Protein AF-A0A497RW11-F1 (afdb_monomer_lite)

Sequence (259 aa):
YLVVYAINNSYVIENATLNLSYSGTGYTNENYLEVYKCGNWNFLDRNCSGSWQKVSSGITKDTDKELFTIETDSFSAFSIKQESAPTTTTTTILYRGGGGGGGHGGGSYGAKPMPSCFDGIQNCHDGACEEGIDCGGPCKPCPSCTDGIQNQGEEGIDCGGPCPPCPVTTIAVTTTSTTVIKQITTATTTATTVTVTSTIPVTTTTMPLVPRGIDINPFTIVFAEVLLLSVLYLIYTRYPKGKEKSDIEDLKDEIEGGV

Secondary structure (DSSP, 8-state):
--EEEE-------S-EEEEEE-TT---S-GGGEEEEEESSEETTTTEESS-EEE--SSEEEETTTTEEEEEES--SEEEEEEPPP--------------------------PPPP-TTSSS--EETTEE-SBTTBSTTSSPPP-TTSSS--TT-SBTTBSTTSPPPPP---EE---EEEE-----SSS------EEEE---EE--------------HHHHHHHHHHHHHHHHHHHHHS-S---SHHHHHHHHHHHS--

pLDDT: mean 73.93, std 18.21, range [37.72, 95.25]

Structure (mmCIF, N/CA/C/O backbone):
data_AF-A0A497RW11-F1
#
_entry.id   AF-A0A497RW11-F1
#
loop_
_atom_site.group_PDB
_atom_site.id
_atom_site.type_symbol
_atom_site.label_atom_id
_atom_site.label_alt_id
_atom_site.label_comp_id
_atom_site.label_asym_id
_atom_site.label_entity_id
_atom_site.label_seq_id
_atom_site.pdbx_PDB_ins_code
_atom_site.Cartn_x
_atom_site.Cartn_y
_atom_site.Cartn_z
_atom_site.occupancy
_atom_site.B_iso_or_equiv
_atom_site.auth_seq_id
_atom_site.auth_comp_id
_atom_site.auth_asym_id
_atom_site.auth_atom_id
_atom_site.pdbx_PDB_model_num
ATOM 1 N N . TYR A 1 1 ? -4.867 0.687 2.093 1.00 77.25 1 TYR A N 1
ATOM 2 C CA . TYR A 1 1 ? -4.993 2.152 2.231 1.00 77.25 1 TYR A CA 1
ATOM 3 C C . TYR A 1 1 ? -6.343 2.564 1.673 1.00 77.25 1 TYR A C 1
ATOM 5 O O . TYR A 1 1 ? -6.727 2.015 0.651 1.00 77.25 1 TYR A O 1
ATOM 13 N N . LEU A 1 2 ? -7.072 3.447 2.356 1.00 82.81 2 LEU A N 1
ATOM 14 C CA . LEU A 1 2 ? -8.402 3.920 1.953 1.00 82.81 2 LEU A CA 1
ATOM 15 C C . LEU A 1 2 ? -8.316 4.949 0.825 1.00 82.81 2 LEU A C 1
ATOM 17 O O . LEU A 1 2 ? -9.075 4.895 -0.134 1.00 82.81 2 LEU A O 1
ATOM 21 N N . VAL A 1 3 ? -7.364 5.874 0.938 1.00 88.25 3 VAL A N 1
ATOM 22 C CA . VAL A 1 3 ? -7.107 6.923 -0.051 1.00 88.25 3 VAL A CA 1
ATOM 23 C C . VAL A 1 3 ? -5.627 7.292 -0.028 1.00 88.25 3 VAL A C 1
ATOM 25 O O . VAL A 1 3 ? -4.980 7.198 1.019 1.00 88.25 3 VAL A O 1
ATOM 28 N N . VAL A 1 4 ? -5.094 7.686 -1.186 1.00 92.00 4 VAL A N 1
ATOM 29 C CA . VAL A 1 4 ? -3.714 8.151 -1.361 1.00 92.00 4 VAL A CA 1
ATOM 30 C C . VAL A 1 4 ? -3.723 9.513 -2.054 1.00 92.00 4 VAL A C 1
ATOM 32 O O . VAL A 1 4 ? -4.286 9.659 -3.137 1.00 92.00 4 VAL A O 1
ATOM 35 N N . TYR A 1 5 ? -3.061 10.490 -1.444 1.00 92.00 5 TYR A N 1
ATOM 36 C CA . TYR A 1 5 ? -2.843 11.835 -1.961 1.00 92.00 5 TYR A CA 1
ATOM 37 C C . TYR A 1 5 ? -1.361 12.009 -2.270 1.00 92.00 5 TYR A C 1
ATOM 39 O O . TYR A 1 5 ? -0.526 11.835 -1.387 1.00 92.00 5 TYR A O 1
ATOM 47 N N . ALA A 1 6 ? -1.022 12.360 -3.507 1.00 92.88 6 ALA A N 1
ATOM 48 C CA . ALA A 1 6 ? 0.359 12.575 -3.924 1.00 92.88 6 ALA A CA 1
ATOM 49 C C . ALA A 1 6 ? 0.547 14.012 -4.410 1.00 92.88 6 ALA A C 1
ATOM 51 O O . ALA A 1 6 ? -0.193 14.478 -5.276 1.00 92.88 6 ALA A O 1
ATOM 52 N N . ILE A 1 7 ? 1.546 14.703 -3.865 1.00 91.44 7 ILE A N 1
ATOM 53 C CA . ILE A 1 7 ? 1.852 16.099 -4.175 1.00 91.44 7 ILE A CA 1
ATOM 54 C C . ILE A 1 7 ? 3.287 16.156 -4.687 1.00 91.44 7 ILE A C 1
ATOM 56 O O . ILE A 1 7 ? 4.228 15.946 -3.925 1.00 91.44 7 ILE A O 1
ATOM 60 N N . ASN A 1 8 ? 3.452 16.429 -5.984 1.00 89.00 8 ASN A N 1
ATOM 61 C CA . ASN A 1 8 ? 4.767 16.665 -6.570 1.00 89.00 8 ASN A CA 1
ATOM 62 C C . ASN A 1 8 ? 5.099 18.149 -6.449 1.00 89.00 8 ASN A C 1
ATOM 64 O O . ASN A 1 8 ? 4.363 18.989 -6.971 1.00 89.00 8 ASN A O 1
ATOM 68 N N . ASN A 1 9 ? 6.185 18.469 -5.758 1.00 81.88 9 ASN A N 1
ATOM 69 C CA . ASN A 1 9 ? 6.617 19.838 -5.559 1.00 81.88 9 ASN A CA 1
ATOM 70 C C . ASN A 1 9 ? 8.152 19.916 -5.559 1.00 81.88 9 ASN A C 1
ATOM 72 O O . ASN A 1 9 ? 8.820 19.052 -5.002 1.00 81.88 9 ASN A O 1
ATOM 76 N N . SER A 1 10 ? 8.703 20.960 -6.180 1.00 78.56 10 SER A N 1
ATOM 77 C CA . SER A 1 10 ? 10.136 21.268 -6.230 1.00 78.56 10 SER A CA 1
ATOM 78 C C . SER A 1 10 ? 10.590 22.330 -5.214 1.00 78.56 10 SER A C 1
ATOM 80 O O . SER A 1 10 ? 11.753 22.728 -5.232 1.00 78.56 10 SER A O 1
ATOM 82 N N . TYR A 1 11 ? 9.693 22.845 -4.370 1.00 79.94 11 TYR A N 1
ATOM 83 C CA . TYR A 1 11 ? 10.006 23.844 -3.346 1.00 79.94 11 TYR A CA 1
ATOM 84 C C . TYR A 1 11 ? 10.561 23.191 -2.075 1.00 79.94 11 TYR A C 1
ATOM 86 O O . TYR A 1 11 ? 10.042 22.179 -1.604 1.00 79.94 11 TYR A O 1
ATOM 94 N N . VAL A 1 12 ? 11.587 23.817 -1.492 1.00 79.62 12 VAL A N 1
ATOM 95 C CA . VAL A 1 12 ? 12.047 23.527 -0.127 1.00 79.62 12 VAL A CA 1
ATOM 96 C C . VAL A 1 12 ? 11.132 24.281 0.831 1.00 79.62 12 VAL A C 1
ATOM 98 O O . VAL A 1 12 ? 10.952 25.489 0.685 1.00 79.62 12 VAL A O 1
ATOM 101 N N . ILE A 1 13 ? 10.519 23.569 1.770 1.00 82.44 13 ILE A N 1
ATOM 102 C CA . ILE A 1 13 ? 9.517 24.108 2.688 1.00 82.44 13 ILE A CA 1
ATOM 103 C C . ILE A 1 13 ? 10.014 23.868 4.108 1.00 82.44 13 ILE A C 1
ATOM 105 O O . ILE A 1 13 ? 10.474 22.781 4.427 1.00 82.44 13 ILE A O 1
ATOM 109 N N . GLU A 1 14 ? 9.949 24.886 4.959 1.00 78.31 14 GLU A N 1
ATOM 110 C CA . GLU A 1 14 ? 10.366 24.750 6.361 1.00 78.31 14 GLU A CA 1
ATOM 111 C C . GLU A 1 14 ? 9.209 24.283 7.250 1.00 78.31 14 GLU A C 1
ATOM 113 O O . GLU A 1 14 ? 9.409 23.508 8.181 1.00 78.31 14 GLU A O 1
ATOM 118 N N . ASN A 1 15 ? 7.987 24.733 6.951 1.00 83.62 15 ASN A N 1
ATOM 119 C CA . ASN A 1 15 ? 6.769 24.295 7.619 1.00 83.62 15 ASN A CA 1
ATOM 120 C C . ASN A 1 15 ? 5.562 24.503 6.692 1.00 83.62 15 ASN A C 1
ATOM 122 O O . ASN A 1 15 ? 5.393 25.577 6.110 1.00 83.62 15 ASN A O 1
ATOM 126 N N . ALA A 1 16 ? 4.725 23.482 6.555 1.00 88.81 16 ALA A N 1
ATOM 127 C CA . ALA A 1 16 ? 3.440 23.550 5.886 1.00 88.81 16 ALA A CA 1
ATOM 128 C C . ALA A 1 16 ? 2.396 22.702 6.610 1.00 88.81 16 ALA A C 1
ATOM 130 O O . ALA A 1 16 ? 2.698 21.676 7.216 1.00 88.81 16 ALA A O 1
ATOM 131 N N . THR A 1 17 ? 1.139 23.114 6.476 1.00 91.50 17 THR A N 1
ATOM 132 C CA . THR A 1 17 ? -0.013 22.393 7.013 1.00 91.50 17 THR A CA 1
ATOM 133 C C . THR A 1 17 ? -0.785 21.734 5.877 1.00 91.50 17 THR A C 1
ATOM 135 O O . THR A 1 17 ? -1.191 22.395 4.920 1.00 91.50 17 THR A O 1
ATOM 138 N N . LEU A 1 18 ? -0.999 20.426 5.988 1.00 91.94 18 LEU A N 1
ATOM 139 C CA . LEU A 1 18 ? -1.740 19.608 5.040 1.00 91.94 18 LEU A CA 1
ATOM 140 C C . LEU A 1 18 ? -3.035 19.108 5.679 1.00 91.94 18 LEU A C 1
ATOM 142 O O . LEU A 1 18 ? -3.003 18.409 6.688 1.00 91.94 18 LEU A O 1
ATOM 146 N N . ASN A 1 19 ? -4.161 19.420 5.042 1.00 92.69 19 ASN A N 1
ATOM 147 C CA . ASN A 1 19 ? -5.485 18.980 5.467 1.00 92.69 19 ASN A CA 1
ATOM 148 C C . ASN A 1 19 ? -5.961 17.843 4.555 1.00 92.69 19 ASN A C 1
ATOM 150 O O . ASN A 1 19 ? -6.240 18.067 3.377 1.00 92.69 19 ASN A O 1
ATOM 154 N N . LEU A 1 20 ? -6.043 16.627 5.090 1.00 92.31 20 LEU A N 1
ATOM 155 C CA . LEU A 1 20 ? -6.493 15.430 4.384 1.00 92.31 20 LEU A CA 1
ATOM 156 C C . LEU A 1 20 ? -7.888 15.043 4.859 1.00 92.31 20 LEU A C 1
ATOM 158 O O . LEU A 1 20 ? -8.064 14.616 5.999 1.00 92.31 20 LEU A O 1
ATOM 162 N N . SER A 1 21 ? -8.879 15.166 3.980 1.00 91.19 21 SER A N 1
ATOM 163 C CA . SER A 1 21 ? -10.224 14.674 4.278 1.00 91.19 21 SER A CA 1
ATOM 164 C C . SER A 1 21 ? -10.312 13.170 4.032 1.00 91.19 21 SER A C 1
ATOM 166 O O . SER A 1 21 ? -9.760 12.652 3.055 1.00 91.19 21 SER A O 1
ATOM 168 N N . TYR A 1 22 ? -11.011 12.478 4.928 1.00 89.38 22 TYR A N 1
ATOM 169 C CA . TYR A 1 22 ? -11.443 11.089 4.753 1.00 89.38 22 TYR A CA 1
ATOM 170 C C . TYR A 1 22 ? -12.955 10.973 4.557 1.00 89.38 22 TYR A C 1
ATOM 172 O O . TYR A 1 22 ? -13.477 9.856 4.538 1.00 89.38 22 TYR A O 1
ATOM 180 N N . SER A 1 23 ? -13.650 12.092 4.352 1.00 88.06 23 SER A N 1
ATOM 181 C CA . SER A 1 23 ? -15.081 12.083 4.079 1.00 88.06 23 SER A CA 1
ATOM 182 C C . SER A 1 23 ? -15.404 11.233 2.852 1.00 88.06 23 SER A C 1
ATOM 184 O O . SER A 1 23 ? -14.724 11.303 1.825 1.00 88.06 23 SER A O 1
ATOM 186 N N . GLY A 1 24 ? -16.420 10.379 2.975 1.00 82.06 24 GLY A N 1
ATOM 187 C CA . GLY A 1 24 ? -16.838 9.470 1.907 1.00 82.06 24 GLY A CA 1
ATOM 188 C C . GLY A 1 24 ? -15.860 8.329 1.599 1.00 82.06 24 GLY A C 1
ATOM 189 O O . GLY A 1 24 ? -16.066 7.607 0.623 1.00 82.06 24 GLY A O 1
ATOM 190 N N . THR A 1 25 ? -14.810 8.129 2.404 1.00 79.50 25 THR A N 1
ATOM 191 C CA . THR A 1 25 ? -13.979 6.921 2.306 1.00 79.50 25 THR A CA 1
ATOM 192 C C . THR A 1 25 ? -14.659 5.761 3.045 1.00 79.50 25 THR A C 1
ATOM 194 O O . THR A 1 25 ? -15.310 5.957 4.064 1.00 79.50 25 THR A O 1
ATOM 197 N N . GLY A 1 26 ? -14.580 4.537 2.518 1.00 77.56 26 GLY A N 1
ATOM 198 C CA . GLY A 1 26 ? -15.290 3.371 3.069 1.00 77.56 26 GLY A CA 1
ATOM 199 C C . GLY A 1 26 ? -14.633 2.768 4.318 1.00 77.56 26 GLY A C 1
ATOM 200 O O . GLY A 1 26 ? -14.237 1.605 4.281 1.00 77.56 26 GLY A O 1
ATOM 201 N N . TYR A 1 27 ? -14.463 3.544 5.393 1.00 83.44 27 TYR A N 1
ATOM 202 C CA . TYR A 1 27 ? -13.941 3.064 6.681 1.00 83.44 27 TYR A CA 1
ATOM 203 C C . TYR A 1 27 ? -15.040 2.468 7.565 1.00 83.44 27 TYR A C 1
ATOM 205 O O . TYR A 1 27 ? -16.210 2.825 7.463 1.00 83.44 27 TYR A O 1
ATOM 213 N N . THR A 1 28 ? -14.658 1.544 8.447 1.00 80.19 28 THR A N 1
ATOM 214 C CA . THR A 1 28 ? -15.577 0.866 9.375 1.00 80.19 28 THR A CA 1
ATOM 215 C C . THR A 1 28 ? -15.454 1.376 10.805 1.00 80.19 28 THR A C 1
ATOM 217 O O . THR A 1 28 ? -16.429 1.330 11.551 1.00 80.19 28 THR A O 1
ATOM 220 N N . ASN A 1 29 ? -14.277 1.863 11.206 1.00 82.62 29 ASN A N 1
ATOM 221 C CA . ASN A 1 29 ? -14.066 2.443 12.521 1.00 82.62 29 ASN A CA 1
ATOM 222 C C . ASN A 1 29 ? -13.094 3.612 12.442 1.00 82.62 29 ASN A C 1
ATOM 224 O O . ASN A 1 29 ? -11.895 3.461 12.206 1.00 82.62 29 ASN A O 1
ATOM 228 N N . GLU A 1 30 ? -13.641 4.787 12.709 1.00 85.44 30 GLU A N 1
ATOM 229 C CA . GLU A 1 30 ? -12.910 6.033 12.684 1.00 85.44 30 GLU A CA 1
ATOM 230 C C . GLU A 1 30 ? -11.743 6.036 13.685 1.00 85.44 30 GLU A C 1
ATOM 232 O O . GLU A 1 30 ? -10.671 6.535 13.358 1.00 85.44 30 GLU A O 1
ATOM 237 N N . ASN A 1 31 ? -11.873 5.421 14.863 1.00 82.62 31 ASN A N 1
ATOM 238 C CA . ASN A 1 31 ? -10.834 5.436 15.903 1.00 82.62 31 ASN A CA 1
ATOM 239 C C . ASN A 1 31 ? -9.522 4.751 15.498 1.00 82.62 31 ASN A C 1
ATOM 241 O O . ASN A 1 31 ? -8.502 4.987 16.141 1.00 82.62 31 ASN A O 1
ATOM 245 N N . TYR A 1 32 ? -9.535 3.943 14.436 1.00 85.00 32 TYR A N 1
ATOM 246 C CA . TYR A 1 32 ? -8.352 3.243 13.929 1.00 85.00 32 TYR A CA 1
ATOM 247 C C . TYR A 1 32 ? -7.859 3.787 12.588 1.00 85.00 32 TYR A C 1
ATOM 249 O O . TYR A 1 32 ? -7.088 3.131 11.892 1.00 85.00 32 TYR A O 1
ATOM 257 N N . LEU A 1 33 ? -8.299 4.986 12.207 1.00 90.88 33 LEU A N 1
ATOM 258 C CA . LEU A 1 33 ? -7.743 5.686 11.058 1.00 90.88 33 LEU A CA 1
ATOM 259 C C . LEU A 1 33 ? -6.410 6.330 11.412 1.00 90.88 33 LEU A C 1
ATOM 261 O O . LEU A 1 33 ? -6.313 7.136 12.337 1.00 90.88 33 LEU A O 1
ATOM 265 N N . GLU A 1 34 ? -5.403 6.016 10.611 1.00 91.81 34 GLU A N 1
ATOM 266 C CA . GLU A 1 34 ? -4.051 6.528 10.753 1.00 91.81 34 GLU A CA 1
ATOM 267 C C . GLU A 1 34 ? -3.528 7.038 9.412 1.00 91.81 34 GLU A C 1
ATOM 269 O O 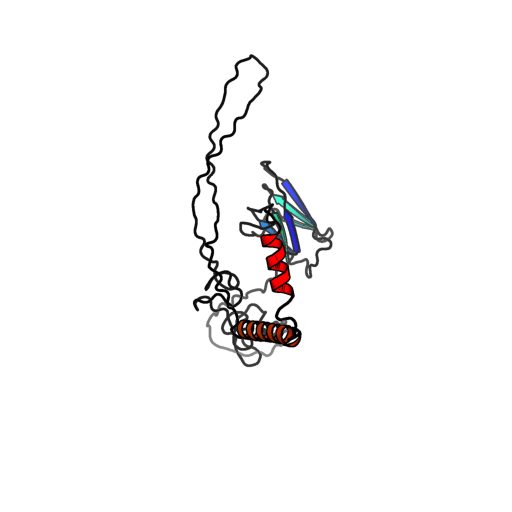. GLU A 1 34 ? -3.901 6.545 8.342 1.00 91.81 34 GLU A O 1
ATOM 274 N N . VAL A 1 35 ? -2.647 8.038 9.467 1.00 94.25 35 VAL A N 1
ATOM 275 C CA . VAL A 1 35 ? -2.015 8.598 8.273 1.00 94.25 35 VAL A CA 1
ATOM 276 C C . VAL A 1 35 ? -0.605 8.051 8.120 1.00 94.25 35 VAL A C 1
ATOM 278 O O . VAL A 1 35 ? 0.177 8.016 9.069 1.00 94.25 35 VAL A O 1
ATOM 281 N N . TYR A 1 36 ? -0.265 7.677 6.894 1.00 94.62 36 TYR A N 1
ATOM 282 C CA . TYR A 1 36 ? 1.054 7.215 6.498 1.00 94.62 36 TYR A CA 1
ATOM 283 C C . TYR A 1 36 ? 1.636 8.142 5.438 1.00 94.62 36 TYR A C 1
ATOM 285 O O . TYR A 1 36 ? 0.941 8.538 4.506 1.00 94.62 36 TYR A O 1
ATOM 293 N N . LYS A 1 37 ? 2.927 8.447 5.540 1.00 94.12 37 LYS A N 1
ATOM 294 C CA . LYS A 1 37 ? 3.692 9.185 4.536 1.00 94.12 37 LYS A CA 1
ATOM 295 C C . LYS A 1 37 ? 4.632 8.229 3.813 1.00 94.12 37 LYS A C 1
ATOM 297 O O . LYS A 1 37 ? 5.343 7.448 4.440 1.00 94.12 37 LYS A O 1
ATOM 302 N N . CYS A 1 38 ? 4.645 8.302 2.492 1.00 94.12 38 CYS A N 1
ATOM 303 C CA . CYS A 1 38 ? 5.683 7.715 1.666 1.00 94.12 38 CYS A CA 1
ATOM 304 C C . CYS A 1 38 ? 6.727 8.796 1.391 1.00 94.12 38 CYS A C 1
ATOM 306 O O . CYS A 1 38 ? 6.388 9.837 0.838 1.00 94.12 38 CYS A O 1
ATOM 308 N N . GLY A 1 39 ? 7.989 8.572 1.765 1.00 89.50 39 GLY A N 1
ATOM 309 C CA . GLY A 1 39 ? 9.059 9.538 1.487 1.00 89.50 39 GLY A CA 1
ATOM 310 C C . GLY A 1 39 ? 9.378 9.647 -0.006 1.00 89.50 39 GLY A C 1
ATOM 311 O O . GLY A 1 39 ? 9.529 10.748 -0.527 1.00 89.50 39 GLY A O 1
ATOM 312 N N . ASN A 1 40 ? 9.401 8.513 -0.709 1.00 89.44 40 ASN A N 1
ATOM 313 C CA . ASN A 1 40 ? 9.802 8.422 -2.112 1.00 89.44 40 ASN A CA 1
ATOM 314 C C . ASN A 1 40 ? 8.642 7.926 -2.988 1.00 89.44 40 ASN A C 1
ATOM 316 O O . ASN A 1 40 ? 8.556 6.741 -3.315 1.00 89.44 40 ASN A O 1
ATOM 320 N N . TRP A 1 41 ? 7.704 8.818 -3.303 1.00 92.62 41 TRP A N 1
ATOM 321 C CA . TRP A 1 41 ? 6.574 8.495 -4.168 1.00 92.62 41 TRP A CA 1
ATOM 322 C C . TRP A 1 41 ? 6.950 8.588 -5.649 1.00 92.62 41 TRP A C 1
ATOM 324 O O . TRP A 1 41 ? 7.467 9.606 -6.108 1.00 92.62 41 TRP A O 1
ATOM 334 N N . ASN A 1 42 ? 6.621 7.552 -6.416 1.00 88.25 42 ASN A N 1
ATOM 335 C CA . ASN A 1 42 ? 6.753 7.548 -7.864 1.00 88.25 42 ASN A CA 1
ATOM 336 C C . ASN A 1 42 ? 5.446 8.016 -8.515 1.00 88.25 42 ASN A C 1
ATOM 338 O O . ASN A 1 42 ? 4.428 7.322 -8.499 1.00 88.25 42 ASN A O 1
ATOM 342 N N . PHE A 1 43 ? 5.485 9.206 -9.114 1.00 88.62 43 PHE A N 1
ATOM 343 C CA . PHE A 1 43 ? 4.325 9.827 -9.756 1.00 88.62 43 PHE A CA 1
ATOM 344 C C . PHE A 1 43 ? 3.927 9.182 -11.087 1.00 88.62 43 PHE A C 1
ATOM 346 O O . PHE A 1 43 ? 2.765 9.299 -11.472 1.00 88.62 43 PHE A O 1
ATOM 353 N N . LEU A 1 44 ? 4.856 8.511 -11.775 1.00 90.44 44 LEU A N 1
ATOM 354 C CA . LEU A 1 44 ? 4.568 7.807 -13.026 1.00 90.44 44 LEU A CA 1
ATOM 355 C C . LEU A 1 44 ? 3.827 6.501 -12.736 1.00 90.44 44 LEU A C 1
ATOM 357 O O . LEU A 1 44 ? 2.747 6.274 -13.278 1.00 90.44 44 LEU A O 1
ATOM 361 N N . ASP A 1 45 ? 4.358 5.710 -11.804 1.00 88.75 45 ASP A N 1
ATOM 362 C CA . ASP A 1 45 ? 3.821 4.386 -11.469 1.00 88.75 45 ASP A CA 1
ATOM 363 C C . ASP A 1 45 ? 2.713 4.434 -10.407 1.00 88.75 45 ASP A C 1
ATOM 365 O O . ASP A 1 45 ? 2.101 3.414 -10.096 1.00 88.75 45 ASP A O 1
ATOM 369 N N . ARG A 1 46 ? 2.446 5.620 -9.839 1.00 90.06 46 ARG A N 1
ATOM 370 C CA . ARG A 1 46 ? 1.485 5.843 -8.743 1.00 90.06 46 ARG A CA 1
ATOM 371 C C . ARG A 1 46 ? 1.699 4.863 -7.586 1.00 90.06 46 ARG A C 1
ATOM 373 O O . ARG A 1 46 ? 0.743 4.321 -7.032 1.00 90.06 46 ARG A O 1
ATOM 380 N N . ASN A 1 47 ? 2.963 4.660 -7.227 1.00 92.44 47 ASN A N 1
ATOM 381 C CA . ASN A 1 47 ? 3.380 3.729 -6.189 1.00 92.44 47 ASN A CA 1
ATOM 382 C C . ASN A 1 47 ? 4.403 4.371 -5.246 1.00 92.44 47 ASN A C 1
ATOM 384 O O . ASN A 1 47 ? 5.149 5.275 -5.622 1.00 92.44 47 ASN A O 1
ATOM 388 N N . CYS A 1 48 ? 4.463 3.873 -4.014 1.00 92.94 48 CYS A N 1
ATOM 389 C CA . CYS A 1 48 ? 5.529 4.205 -3.091 1.00 92.94 48 CYS A CA 1
ATOM 390 C C . CYS A 1 48 ? 6.765 3.366 -3.431 1.00 92.94 48 CYS A C 1
ATOM 392 O O . CYS A 1 48 ? 6.751 2.151 -3.265 1.00 92.94 48 CYS A O 1
ATOM 394 N N . SER A 1 49 ? 7.839 4.010 -3.885 1.00 88.81 49 SER A N 1
ATOM 395 C CA . SER A 1 49 ? 9.127 3.347 -4.143 1.00 88.81 49 SER A CA 1
ATOM 396 C C . SER A 1 49 ? 9.928 3.077 -2.866 1.00 88.81 49 SER A C 1
ATOM 398 O O . SER A 1 49 ? 10.983 2.452 -2.922 1.00 88.81 49 SER A O 1
ATOM 400 N N . GLY A 1 50 ? 9.478 3.602 -1.724 1.00 86.12 50 GLY A N 1
ATOM 401 C CA . GLY A 1 50 ? 10.040 3.328 -0.404 1.00 86.12 50 GLY A CA 1
ATOM 402 C C . GLY A 1 50 ? 9.028 2.631 0.501 1.00 86.12 50 GLY A C 1
ATOM 403 O O . GLY A 1 50 ? 8.118 1.951 0.037 1.00 86.12 50 GLY A O 1
ATOM 404 N N . SER A 1 51 ? 9.155 2.854 1.807 1.00 88.44 51 SER A N 1
ATOM 405 C CA . SER A 1 51 ? 8.200 2.342 2.789 1.00 88.44 51 SER A CA 1
ATOM 406 C C . SER A 1 51 ? 7.204 3.417 3.197 1.00 88.44 51 SER A C 1
ATOM 408 O O . SER A 1 51 ? 7.560 4.578 3.414 1.00 88.44 51 SER A O 1
ATOM 410 N N . TRP A 1 52 ? 5.954 3.007 3.381 1.00 93.25 52 TRP A N 1
ATOM 411 C CA . TRP A 1 52 ? 4.973 3.813 4.093 1.00 93.25 52 TRP A CA 1
ATOM 412 C C . TRP A 1 52 ? 5.357 3.883 5.569 1.00 93.25 52 TRP A C 1
ATOM 414 O O . TRP A 1 52 ? 5.557 2.859 6.218 1.00 93.25 52 TRP A O 1
ATOM 424 N N . GLN A 1 53 ? 5.481 5.093 6.099 1.00 93.00 53 GLN A N 1
ATOM 425 C CA . GLN A 1 53 ? 5.814 5.344 7.498 1.00 93.00 53 GLN A CA 1
ATOM 426 C C . GLN A 1 53 ? 4.635 6.033 8.168 1.00 93.00 53 GLN A C 1
ATOM 428 O O . GLN A 1 53 ? 4.088 6.992 7.625 1.00 93.00 53 GLN A O 1
ATOM 433 N N . LYS A 1 54 ? 4.228 5.537 9.336 1.00 93.31 54 LYS A N 1
ATOM 434 C CA . LYS A 1 54 ? 3.152 6.150 10.114 1.00 93.31 54 LYS A CA 1
ATOM 435 C C . LYS A 1 54 ? 3.562 7.563 10.527 1.00 93.31 54 LYS A C 1
ATOM 437 O O . LYS A 1 54 ? 4.659 7.765 11.043 1.00 93.31 54 LYS A O 1
ATOM 442 N N . VAL A 1 55 ? 2.674 8.529 10.330 1.00 91.50 55 VAL A N 1
ATOM 443 C CA . VAL A 1 55 ? 2.863 9.899 10.808 1.00 91.50 55 VAL A CA 1
ATOM 444 C C . VAL A 1 55 ? 2.438 9.944 12.274 1.00 91.50 55 VAL A C 1
ATOM 446 O O . VAL A 1 55 ? 1.252 9.888 12.583 1.00 91.50 55 VAL A O 1
ATOM 449 N N . SER A 1 56 ? 3.412 9.989 13.184 1.00 86.06 56 SER A N 1
ATOM 450 C CA . SER A 1 56 ? 3.182 9.941 14.637 1.00 86.06 56 SER A CA 1
ATOM 451 C C . SER A 1 56 ? 3.297 11.296 15.343 1.00 86.06 56 SER A C 1
ATOM 453 O O . SER A 1 56 ? 2.991 11.389 16.527 1.00 86.06 56 SER A O 1
ATOM 455 N N . SER A 1 57 ? 3.757 12.339 14.651 1.00 85.25 57 SER A N 1
ATOM 456 C CA . SER A 1 57 ? 3.989 13.680 15.204 1.00 85.25 57 SER A CA 1
ATOM 457 C C . SER A 1 57 ? 3.424 14.756 14.285 1.00 85.25 57 SER A C 1
ATOM 459 O O . SER A 1 57 ? 3.385 14.562 13.072 1.00 85.25 57 SER A O 1
ATOM 461 N N . GLY A 1 58 ? 3.011 15.890 14.861 1.00 87.31 58 GLY A N 1
ATOM 462 C CA . GLY A 1 58 ? 2.461 17.014 14.093 1.00 87.31 58 GLY A CA 1
ATOM 463 C C . GLY A 1 58 ? 1.128 16.694 13.413 1.00 87.31 58 GLY A C 1
ATOM 464 O O . GLY A 1 58 ? 0.777 17.338 12.435 1.00 87.31 58 GLY A O 1
ATOM 465 N N . ILE A 1 59 ? 0.397 15.684 13.892 1.00 92.69 59 ILE A N 1
ATOM 466 C CA . ILE A 1 59 ? -0.889 15.266 13.335 1.00 92.69 59 ILE A CA 1
ATOM 467 C C . ILE A 1 59 ? -2.014 15.513 14.338 1.00 92.69 59 ILE A C 1
ATOM 469 O O . ILE A 1 59 ? -1.918 15.146 15.506 1.00 92.69 59 ILE A O 1
ATOM 473 N N . THR A 1 60 ? -3.095 16.119 13.862 1.00 92.81 60 THR A N 1
ATOM 474 C CA . THR A 1 60 ? -4.346 16.301 14.599 1.00 92.81 60 THR A CA 1
ATOM 475 C C . THR A 1 60 ? -5.481 15.699 13.789 1.00 92.81 60 THR A C 1
ATOM 477 O O . THR A 1 60 ? -5.517 15.837 12.567 1.00 92.81 60 THR A O 1
ATOM 480 N N . LYS A 1 61 ? -6.415 15.035 14.462 1.00 91.06 61 LYS A N 1
ATOM 481 C CA . LYS A 1 61 ? -7.608 14.474 13.839 1.00 91.06 61 LYS A CA 1
ATOM 482 C C . LYS A 1 61 ? -8.849 15.186 14.360 1.00 91.06 61 LYS A C 1
ATOM 484 O O . LYS A 1 61 ? -9.063 15.228 15.567 1.00 91.06 61 LYS A O 1
ATOM 489 N N . ASP A 1 62 ? -9.650 15.710 13.444 1.00 87.44 62 ASP A N 1
ATOM 490 C CA . ASP A 1 62 ? -10.972 16.277 13.697 1.00 87.44 62 ASP A CA 1
ATOM 491 C C . ASP A 1 62 ? -12.011 15.283 13.157 1.00 87.44 62 ASP A C 1
ATOM 493 O O . ASP A 1 62 ? -12.101 15.068 11.944 1.00 87.44 62 ASP A O 1
ATOM 497 N N . THR A 1 63 ? -12.721 14.606 14.061 1.00 87.56 63 THR A N 1
ATOM 498 C CA . THR A 1 63 ? -13.737 13.598 13.716 1.00 87.56 63 THR A CA 1
ATOM 499 C C . THR A 1 63 ? -15.039 14.240 13.251 1.00 87.56 63 THR A C 1
ATOM 501 O O . THR A 1 63 ? -15.697 13.727 12.357 1.00 87.56 63 THR A O 1
ATOM 504 N N . ASP A 1 64 ? -15.383 15.417 13.781 1.00 89.38 64 ASP A N 1
ATOM 505 C CA . ASP A 1 64 ? -16.610 16.124 13.401 1.00 89.38 64 ASP A CA 1
ATOM 506 C C . ASP A 1 64 ? -16.536 16.641 11.957 1.00 89.38 64 ASP A C 1
ATOM 508 O O . ASP A 1 64 ? -17.548 16.735 11.263 1.00 89.38 64 ASP A O 1
ATOM 512 N N . LYS A 1 65 ? -15.325 16.988 11.500 1.00 84.44 65 LYS A N 1
ATOM 513 C CA . LYS A 1 65 ? -15.060 17.448 10.127 1.00 84.44 65 LYS A CA 1
ATOM 514 C C . LYS A 1 65 ? -14.486 16.373 9.204 1.00 84.44 65 LYS A C 1
ATOM 516 O O . LYS A 1 65 ? -14.142 16.700 8.068 1.00 84.44 65 LYS A O 1
ATOM 521 N N . GLU A 1 66 ? -14.338 15.137 9.681 1.00 89.75 66 GLU A N 1
ATOM 522 C CA . GLU A 1 66 ? -13.739 14.021 8.936 1.00 89.75 66 GLU A CA 1
ATOM 523 C C . GLU A 1 66 ? -12.385 14.395 8.285 1.00 89.75 66 GLU A C 1
ATOM 525 O O . GLU A 1 66 ? -12.143 14.184 7.086 1.00 89.75 66 GLU A O 1
ATOM 530 N N . LEU A 1 67 ? -11.503 15.024 9.074 1.00 91.44 67 LEU A N 1
ATOM 531 C CA . LEU A 1 67 ? -10.277 15.670 8.597 1.00 91.44 67 LEU A CA 1
ATOM 532 C C . LEU A 1 67 ? -9.043 15.319 9.444 1.00 91.44 67 LEU A C 1
ATOM 534 O O . LEU A 1 67 ? -9.084 15.341 10.673 1.00 91.44 67 LEU A O 1
ATOM 538 N N . PHE A 1 68 ? -7.915 15.057 8.784 1.00 92.50 68 PHE A N 1
ATOM 539 C CA . PHE A 1 68 ? -6.585 15.061 9.395 1.00 92.50 68 PHE A CA 1
ATOM 540 C C . PHE A 1 68 ? -5.832 16.334 9.023 1.00 92.50 68 PHE A C 1
ATOM 542 O O . PHE A 1 68 ? -5.730 16.670 7.847 1.00 92.50 68 PHE A O 1
ATOM 549 N N . THR A 1 69 ? -5.244 16.990 10.015 1.00 92.50 69 THR A N 1
ATOM 550 C CA . THR A 1 69 ? -4.354 18.142 9.850 1.00 92.50 69 THR A CA 1
ATOM 551 C C . THR A 1 69 ? -2.937 17.712 10.194 1.00 92.50 69 THR A C 1
ATOM 553 O O . THR A 1 69 ? -2.705 17.212 11.292 1.00 92.50 69 THR A O 1
ATOM 556 N N . ILE A 1 70 ? -1.997 17.880 9.266 1.00 92.19 70 ILE A N 1
ATOM 557 C CA . ILE A 1 70 ? -0.617 17.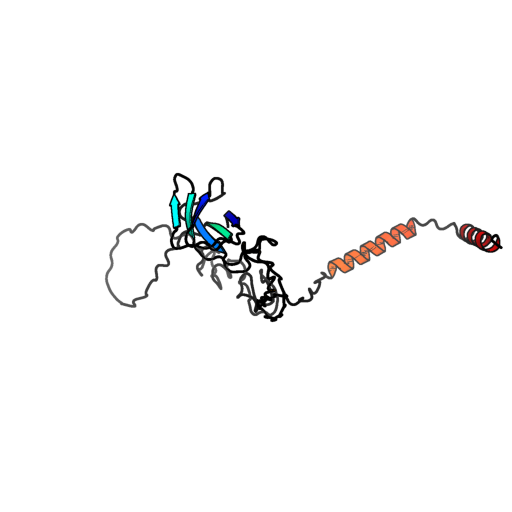394 9.386 1.00 92.19 70 ILE A CA 1
ATOM 558 C C . ILE A 1 70 ? 0.348 18.549 9.159 1.00 92.19 70 ILE A C 1
ATOM 560 O O . ILE A 1 70 ? 0.302 19.203 8.121 1.00 92.19 70 ILE A O 1
ATOM 564 N N . GLU A 1 71 ? 1.259 18.759 10.094 1.00 91.25 71 GLU A N 1
ATOM 565 C CA . GLU A 1 71 ? 2.421 19.619 9.921 1.00 91.25 71 GLU A CA 1
ATOM 566 C C . GLU A 1 71 ? 3.533 18.828 9.228 1.00 91.25 71 GLU A C 1
ATOM 568 O O . GLU A 1 71 ? 3.900 17.725 9.641 1.00 91.25 71 GLU A O 1
ATOM 573 N N . THR A 1 72 ? 4.055 19.361 8.127 1.00 86.06 72 THR A N 1
ATOM 574 C CA . THR A 1 72 ? 5.121 18.718 7.364 1.00 86.06 72 THR A CA 1
ATOM 575 C C . THR A 1 72 ? 6.067 19.741 6.752 1.00 86.06 72 THR A C 1
ATOM 577 O O . THR A 1 72 ? 5.673 20.832 6.359 1.00 86.06 72 THR A O 1
ATOM 580 N N . ASP A 1 73 ? 7.329 19.358 6.643 1.00 86.12 73 ASP A N 1
ATOM 581 C CA . ASP A 1 73 ? 8.418 20.104 6.006 1.00 86.12 73 ASP A CA 1
ATOM 582 C C . ASP A 1 73 ? 8.659 19.660 4.550 1.00 86.12 73 ASP A C 1
ATOM 584 O O . ASP A 1 73 ? 9.476 20.215 3.822 1.00 86.12 73 ASP A O 1
ATOM 588 N N . SER A 1 74 ? 7.970 18.614 4.097 1.00 86.44 74 SER A N 1
ATOM 589 C CA . SER A 1 74 ? 8.241 17.999 2.802 1.00 86.44 74 SER A CA 1
ATOM 590 C C . SER A 1 74 ? 7.002 17.309 2.250 1.00 86.44 74 SER A C 1
ATOM 592 O O . SER A 1 74 ? 6.349 16.507 2.924 1.00 86.44 74 SER A O 1
ATOM 594 N N . PHE A 1 75 ? 6.690 17.590 0.987 1.00 89.69 75 PHE A N 1
ATOM 595 C CA . PHE A 1 75 ? 5.583 16.957 0.281 1.00 89.69 75 PHE A CA 1
ATOM 596 C C . PHE A 1 75 ? 6.056 15.744 -0.518 1.00 89.69 75 PHE A C 1
ATOM 598 O O . PHE A 1 75 ? 7.124 15.750 -1.121 1.00 89.69 75 PHE A O 1
ATOM 605 N N .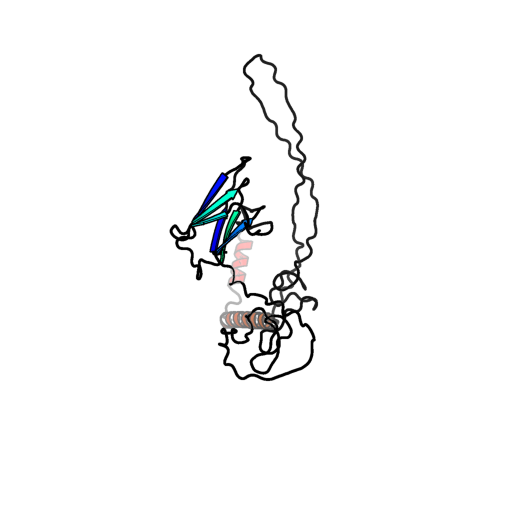 SER A 1 76 ? 5.245 14.691 -0.485 1.00 91.69 76 SER A N 1
ATOM 606 C CA . SER A 1 76 ? 5.415 13.467 -1.267 1.00 91.69 76 SER A CA 1
ATOM 607 C C . SER A 1 76 ? 4.035 12.807 -1.365 1.00 91.69 76 SER A C 1
ATOM 609 O O . SER A 1 76 ? 3.077 13.496 -1.727 1.00 91.69 76 SER A O 1
ATOM 611 N N . ALA A 1 77 ? 3.876 11.535 -0.992 1.00 94.75 77 ALA A N 1
ATOM 612 C CA . ALA A 1 77 ? 2.554 10.926 -0.855 1.00 94.75 77 ALA A CA 1
ATOM 613 C C . ALA A 1 77 ? 2.144 10.674 0.594 1.00 94.75 77 ALA A C 1
ATOM 615 O O . ALA A 1 77 ? 2.948 10.279 1.435 1.00 94.75 77 ALA A O 1
ATOM 616 N N . PHE A 1 78 ? 0.855 10.860 0.853 1.00 94.88 78 PHE A N 1
ATOM 617 C CA . PHE A 1 78 ? 0.194 10.630 2.126 1.00 94.88 78 PHE A CA 1
ATOM 618 C C . PHE A 1 78 ? -1.005 9.721 1.897 1.00 94.88 78 PHE A C 1
ATOM 620 O O . PHE A 1 78 ? -1.706 9.846 0.896 1.00 94.88 78 PHE A O 1
ATOM 627 N N . SER A 1 79 ? -1.257 8.801 2.811 1.00 94.75 79 SER A N 1
ATOM 628 C CA . SER A 1 79 ? -2.387 7.891 2.714 1.00 94.75 79 SER A CA 1
ATOM 629 C C . SER A 1 79 ? -3.064 7.716 4.053 1.00 94.75 79 SER A C 1
ATOM 631 O O . SER A 1 79 ? -2.427 7.793 5.098 1.00 94.75 79 SER A O 1
ATOM 633 N N . ILE A 1 80 ? -4.366 7.472 4.006 1.00 93.75 80 ILE A N 1
ATOM 634 C CA . ILE A 1 80 ? -5.157 7.149 5.189 1.00 93.75 80 ILE A CA 1
ATOM 635 C C . ILE A 1 80 ? -5.364 5.642 5.168 1.00 93.75 80 ILE A C 1
ATOM 637 O O . ILE A 1 80 ? -5.787 5.077 4.156 1.00 93.75 80 ILE A O 1
ATOM 641 N N . LYS A 1 81 ? -5.024 4.964 6.257 1.00 90.88 81 LYS A N 1
ATOM 642 C CA . LYS A 1 81 ? -5.194 3.522 6.423 1.00 90.88 81 LYS A CA 1
ATOM 643 C C . LYS A 1 81 ? -6.037 3.280 7.664 1.00 90.88 81 LYS A C 1
ATOM 645 O O . LYS A 1 81 ? -5.874 3.969 8.663 1.00 90.88 81 LYS A O 1
ATOM 650 N N . GLN A 1 82 ? -6.931 2.305 7.583 1.00 90.50 82 GLN A N 1
ATOM 651 C CA . GLN A 1 82 ? -7.572 1.771 8.770 1.00 90.50 82 GLN A CA 1
ATOM 652 C C . GLN A 1 82 ? -6.702 0.644 9.317 1.00 90.50 82 GLN A C 1
ATOM 654 O O . GLN A 1 82 ? -6.492 -0.357 8.628 1.00 90.50 82 GLN A O 1
ATOM 659 N N . GLU A 1 83 ? -6.176 0.833 10.519 1.00 84.38 83 GLU A N 1
ATOM 660 C CA . GLU A 1 83 ? -5.511 -0.221 11.272 1.00 84.38 83 GLU A CA 1
ATOM 661 C C . GLU A 1 83 ? -6.540 -1.121 11.960 1.00 84.38 83 GLU A C 1
ATOM 663 O O . GLU A 1 83 ? -7.692 -0.747 12.198 1.00 84.38 83 GLU A O 1
ATOM 668 N N . SER A 1 84 ? -6.117 -2.338 12.278 1.00 74.12 84 SER A N 1
ATOM 669 C CA . SER A 1 84 ? -6.884 -3.207 13.163 1.00 74.12 84 SER A CA 1
ATOM 670 C C . SER A 1 84 ? -6.842 -2.643 14.585 1.00 74.12 84 SER A C 1
ATOM 672 O O . SER A 1 84 ? -5.838 -2.059 14.998 1.00 74.12 84 SER A O 1
ATOM 674 N N . ALA A 1 85 ? -7.927 -2.817 15.345 1.00 61.78 85 ALA A N 1
ATOM 675 C CA . ALA A 1 85 ? -7.966 -2.436 16.755 1.00 61.78 85 ALA A CA 1
ATOM 676 C C . ALA A 1 85 ? -6.740 -3.001 17.498 1.00 61.78 85 ALA A C 1
ATOM 678 O O . ALA A 1 85 ? -6.381 -4.153 17.248 1.00 61.78 85 ALA A O 1
ATOM 679 N N . PRO A 1 86 ? -6.092 -2.243 18.405 1.00 52.19 86 PRO A N 1
ATOM 680 C CA . PRO A 1 86 ? -4.944 -2.747 19.136 1.00 52.19 86 PRO A CA 1
ATOM 681 C C . PRO A 1 86 ? -5.396 -3.902 20.032 1.00 52.19 86 PRO A C 1
ATOM 683 O O . PRO A 1 86 ? -5.980 -3.695 21.100 1.00 52.19 86 PRO A O 1
ATOM 686 N N . THR A 1 87 ? -5.120 -5.133 19.604 1.00 46.78 87 THR A N 1
ATOM 687 C CA . THR A 1 87 ? -5.176 -6.312 20.461 1.00 46.78 87 THR A CA 1
ATOM 688 C C . THR A 1 87 ? -4.157 -6.069 21.560 1.00 46.78 87 THR A C 1
ATOM 690 O O . THR A 1 87 ? -2.952 -6.048 21.319 1.00 46.78 87 THR A O 1
ATOM 693 N N . THR A 1 88 ? -4.634 -5.768 22.767 1.00 42.69 88 THR A N 1
ATOM 694 C CA . THR A 1 88 ? -3.761 -5.535 23.915 1.00 42.69 88 THR A CA 1
ATOM 695 C C . THR A 1 88 ? -3.048 -6.848 24.209 1.00 42.69 88 THR A C 1
ATOM 697 O O . THR A 1 88 ? -3.607 -7.726 24.867 1.00 42.69 88 THR A O 1
ATOM 700 N N . THR A 1 89 ? -1.824 -6.999 23.698 1.00 42.22 89 THR A N 1
ATOM 701 C CA . THR A 1 89 ? -0.903 -8.065 24.082 1.00 42.22 89 THR A CA 1
ATOM 702 C C . THR A 1 89 ? -0.631 -7.893 25.566 1.00 42.22 89 THR A C 1
ATOM 704 O O . THR A 1 89 ? 0.253 -7.153 25.991 1.00 42.22 89 THR A O 1
ATOM 707 N N . THR A 1 90 ? -1.460 -8.538 26.381 1.00 40.44 90 THR A N 1
ATOM 708 C CA . THR A 1 90 ? -1.204 -8.689 27.803 1.00 40.44 90 THR A CA 1
ATOM 709 C C . THR A 1 90 ? -0.007 -9.616 27.890 1.00 40.44 90 THR A C 1
ATOM 711 O O . THR A 1 90 ? -0.155 -10.837 27.827 1.00 40.44 90 THR A O 1
ATOM 714 N N . THR A 1 91 ? 1.188 -9.027 27.967 1.00 39.28 91 THR A N 1
ATOM 715 C CA . THR A 1 91 ? 2.425 -9.710 28.336 1.00 39.28 91 THR A CA 1
ATOM 716 C C . THR A 1 91 ? 2.169 -10.392 29.672 1.00 39.28 91 THR A C 1
ATOM 718 O O . THR A 1 91 ? 2.291 -9.792 30.738 1.00 39.28 91 THR A O 1
ATOM 721 N N . THR A 1 92 ? 1.735 -11.648 29.617 1.00 41.66 92 THR A N 1
ATOM 722 C CA . THR A 1 92 ? 1.554 -12.474 30.801 1.00 41.66 92 THR A CA 1
ATOM 723 C C . THR A 1 92 ? 2.955 -12.890 31.211 1.00 41.66 92 THR A C 1
ATOM 725 O O . THR A 1 92 ? 3.481 -13.903 30.760 1.00 41.66 92 THR A O 1
ATOM 728 N N . ILE A 1 93 ? 3.602 -12.043 32.011 1.00 43.69 93 ILE A N 1
ATOM 729 C CA . ILE A 1 93 ? 4.837 -12.401 32.698 1.00 43.69 93 ILE A CA 1
ATOM 730 C C . ILE A 1 93 ? 4.468 -13.561 33.625 1.00 43.69 93 ILE A C 1
ATOM 732 O O . ILE A 1 93 ? 3.788 -13.372 34.633 1.00 43.69 93 ILE A O 1
ATOM 736 N N . LEU A 1 94 ? 4.868 -14.777 33.253 1.00 42.91 94 LEU A N 1
ATOM 737 C CA . LEU A 1 94 ? 4.691 -15.972 34.071 1.00 42.91 94 LEU A CA 1
ATOM 738 C C . LEU A 1 94 ? 5.616 -15.888 35.293 1.00 42.91 94 LEU A C 1
ATOM 740 O O . LEU A 1 94 ? 6.701 -16.468 35.314 1.00 42.91 94 LEU A O 1
ATOM 744 N N . TYR A 1 95 ? 5.188 -15.181 36.339 1.00 37.72 95 TYR A N 1
ATOM 745 C CA . TYR A 1 95 ? 5.762 -15.368 37.666 1.00 37.72 95 TYR A CA 1
ATOM 746 C C . TYR A 1 95 ? 5.278 -16.709 38.220 1.00 37.72 95 TYR A C 1
ATOM 748 O O . TYR A 1 95 ? 4.147 -16.865 38.677 1.00 37.72 95 TYR A O 1
ATOM 756 N N . ARG A 1 96 ? 6.169 -17.702 38.169 1.00 48.84 96 ARG A N 1
ATOM 757 C CA . ARG A 1 96 ? 6.017 -18.993 38.839 1.00 48.84 96 ARG A CA 1
ATOM 758 C C . ARG A 1 96 ? 6.161 -18.785 40.352 1.00 48.84 96 ARG A C 1
ATOM 760 O O . ARG A 1 96 ? 7.262 -18.854 40.886 1.00 48.84 96 ARG A O 1
ATOM 767 N N . GLY A 1 97 ? 5.047 -18.527 41.031 1.00 41.16 97 GLY A N 1
ATOM 768 C CA . GLY A 1 97 ? 4.920 -18.549 42.490 1.00 41.16 97 GLY A CA 1
ATOM 769 C C . GLY A 1 97 ? 3.788 -19.493 42.883 1.00 41.16 97 GLY A C 1
ATOM 770 O O . GLY A 1 97 ? 2.670 -19.353 42.399 1.00 41.16 97 GLY A O 1
ATOM 771 N N . GLY A 1 98 ? 4.096 -20.512 43.684 1.00 51.22 98 GLY A N 1
ATOM 772 C CA . GLY A 1 98 ? 3.135 -21.533 44.092 1.00 51.22 98 GLY A CA 1
ATOM 773 C C . GLY A 1 98 ? 2.252 -21.122 45.273 1.00 51.22 98 GLY A C 1
ATOM 774 O O . GLY A 1 98 ? 2.659 -20.329 46.112 1.00 51.22 98 GLY A O 1
ATOM 775 N N . GLY A 1 99 ? 1.096 -21.788 45.360 1.00 47.78 99 GLY A N 1
ATOM 776 C CA . GLY A 1 99 ? 0.429 -22.143 46.615 1.00 47.78 99 GLY A CA 1
ATOM 777 C C . GLY A 1 99 ? -0.624 -21.175 47.167 1.00 47.78 99 GLY A C 1
ATOM 778 O O . GLY A 1 99 ? -0.285 -20.134 47.711 1.00 47.78 99 GLY A O 1
ATOM 779 N N . GLY A 1 100 ? -1.881 -21.641 47.189 1.00 47.16 100 GLY A N 1
ATOM 780 C CA . GLY A 1 100 ? -2.803 -21.396 48.306 1.00 47.16 100 GLY A CA 1
ATOM 781 C C . GLY A 1 100 ? -4.145 -20.722 47.989 1.00 47.16 100 GLY A C 1
ATOM 782 O O . GLY A 1 100 ? -4.183 -19.545 47.666 1.00 47.16 100 GLY A O 1
ATOM 783 N N . GLY A 1 101 ? -5.239 -21.452 48.252 1.00 49.28 101 GLY A N 1
ATOM 784 C CA . GLY A 1 101 ? -6.495 -20.894 48.782 1.00 49.28 101 GLY A CA 1
ATOM 785 C C . GLY A 1 101 ? -7.571 -20.489 47.769 1.00 49.28 101 GLY A C 1
ATOM 786 O O . GLY A 1 101 ? -7.335 -19.685 46.880 1.00 49.28 101 GLY A O 1
ATOM 787 N N . GLY A 1 102 ? -8.770 -21.061 47.928 1.00 55.94 102 GLY A N 1
ATOM 788 C CA . GLY A 1 102 ? -9.923 -20.874 47.046 1.00 55.94 102 GLY A CA 1
ATOM 789 C C . GLY A 1 102 ? -10.719 -19.578 47.231 1.00 55.94 102 GLY A C 1
ATOM 790 O O . GLY A 1 102 ? -10.490 -18.790 48.143 1.00 55.94 102 GLY A O 1
ATOM 791 N N . GLY A 1 103 ? -11.718 -19.419 46.362 1.00 44.44 103 GLY A N 1
ATOM 792 C CA . GLY A 1 103 ? -12.735 -18.376 46.443 1.00 44.44 103 GLY A CA 1
ATOM 793 C C . GLY A 1 103 ? -13.629 -18.378 45.205 1.00 44.44 103 GLY A C 1
ATOM 794 O O . GLY A 1 103 ? -13.176 -18.075 44.106 1.00 44.44 103 GLY A O 1
ATOM 795 N N . HIS A 1 104 ? -14.903 -18.732 45.382 1.00 59.66 104 HIS A N 1
ATOM 796 C CA . HIS A 1 104 ? -15.945 -18.499 44.388 1.00 59.66 104 HIS A CA 1
ATOM 797 C C . HIS A 1 104 ? -16.235 -16.997 44.298 1.00 59.66 104 HIS A C 1
ATOM 799 O O . HIS A 1 104 ? -16.570 -16.367 45.298 1.00 59.66 104 HIS A O 1
ATOM 805 N N . GLY A 1 105 ? -16.141 -16.439 43.095 1.00 43.88 105 GLY A N 1
ATOM 806 C CA . GLY A 1 105 ? -16.558 -15.075 42.788 1.00 43.88 105 GLY A CA 1
ATOM 807 C C . GLY A 1 105 ? -16.616 -14.902 41.277 1.00 43.88 105 GLY A C 1
ATOM 808 O O . GLY A 1 105 ? -15.581 -14.907 40.619 1.00 43.88 105 GLY A O 1
ATOM 809 N N . GLY A 1 106 ? -17.831 -14.836 40.726 1.00 55.31 106 GLY A N 1
ATOM 810 C CA . GLY A 1 106 ? -18.080 -14.689 39.294 1.00 55.31 106 GLY A CA 1
ATOM 811 C C . GLY A 1 106 ? -17.465 -13.402 38.749 1.00 55.31 106 GLY A C 1
ATOM 812 O O . GLY A 1 106 ? -17.924 -12.307 39.065 1.00 55.31 106 GLY A O 1
ATOM 813 N N . GLY A 1 107 ? -16.424 -13.552 37.934 1.00 44.72 107 GLY A N 1
ATOM 814 C CA . GLY A 1 107 ? -15.806 -12.479 37.167 1.00 44.72 107 GLY A CA 1
ATOM 815 C C . GLY A 1 107 ? -16.274 -12.544 35.719 1.00 44.72 107 GLY A C 1
ATOM 816 O O . GLY A 1 107 ? -16.062 -13.551 35.049 1.00 44.72 107 GLY A O 1
ATOM 817 N N . SER A 1 108 ? -16.923 -11.468 35.276 1.00 53.47 108 SER A N 1
ATOM 818 C CA . SER A 1 108 ? -17.338 -11.190 33.900 1.00 53.47 108 SER A CA 1
ATOM 819 C C . SER A 1 108 ? -16.232 -11.547 32.902 1.00 53.47 108 SER A C 1
ATOM 821 O O . SER A 1 108 ? -15.176 -10.910 32.890 1.00 53.47 108 SER A O 1
ATOM 823 N N . TYR A 1 109 ? -16.451 -12.574 32.079 1.00 49.56 109 TYR A N 1
ATOM 824 C CA . TYR A 1 109 ? -15.570 -12.874 30.956 1.00 49.56 109 TYR A CA 1
ATOM 825 C C . TYR A 1 109 ? -15.739 -11.732 29.954 1.00 49.56 109 TYR A C 1
ATOM 827 O O . TYR A 1 109 ? -16.708 -11.690 29.196 1.00 49.56 109 TYR A O 1
ATOM 835 N N . GLY A 1 110 ? -14.806 -10.778 29.977 1.00 50.56 110 GLY A N 1
ATOM 836 C CA . GLY A 1 110 ? -14.563 -9.931 28.819 1.00 50.56 110 GLY A CA 1
ATOM 837 C C . GLY A 1 110 ? -14.408 -10.864 27.625 1.00 50.56 110 GLY A C 1
ATOM 838 O O . GLY A 1 110 ? -13.609 -11.799 27.689 1.00 50.56 110 GLY A O 1
ATOM 839 N N . ALA A 1 111 ? -15.257 -10.676 26.617 1.00 50.97 111 ALA A N 1
ATOM 840 C CA . ALA A 1 111 ? -15.357 -11.530 25.447 1.00 50.97 111 ALA A CA 1
ATOM 841 C C . ALA A 1 111 ? -13.970 -11.706 24.812 1.00 50.97 111 ALA A C 1
ATOM 843 O O . ALA A 1 111 ? -13.510 -10.849 24.059 1.00 50.97 111 ALA A O 1
ATOM 844 N N . LYS A 1 112 ? -13.281 -12.806 25.139 1.00 55.53 112 LYS A N 1
ATOM 845 C CA . LYS A 1 112 ? -12.176 -13.270 24.311 1.00 55.53 112 LYS A CA 1
ATOM 846 C C . LYS A 1 112 ? -12.802 -13.652 22.969 1.00 55.53 112 LYS A C 1
ATOM 848 O O . LYS A 1 112 ? -13.775 -14.413 22.987 1.00 55.53 112 LYS A O 1
ATOM 853 N N . PRO A 1 113 ? -12.312 -13.110 21.842 1.00 63.94 113 PRO A N 1
ATOM 854 C CA . PRO A 1 113 ? -12.755 -13.566 20.534 1.00 63.94 113 PRO A CA 1
ATOM 855 C C . PRO A 1 113 ? -12.567 -15.083 20.452 1.00 63.94 113 PRO A C 1
ATOM 857 O O . PRO A 1 113 ? -11.633 -15.632 21.046 1.00 63.94 113 PRO A O 1
ATOM 860 N N . MET A 1 114 ? -13.514 -15.762 19.802 1.00 74.94 114 MET A N 1
ATOM 861 C CA . MET A 1 114 ? -13.389 -17.197 19.576 1.00 74.94 114 MET A CA 1
ATOM 862 C C . MET A 1 114 ? -12.107 -17.459 18.772 1.00 74.94 114 MET A C 1
ATOM 864 O O . MET A 1 114 ? -11.875 -16.729 17.808 1.00 74.94 114 MET A O 1
ATOM 868 N N . PRO A 1 115 ? -11.309 -18.468 19.162 1.00 84.25 115 PRO A N 1
ATOM 869 C CA . PRO A 1 115 ? -10.160 -18.933 18.390 1.00 84.25 115 PRO A CA 1
ATOM 870 C C . PRO A 1 115 ? -10.511 -19.126 16.906 1.00 84.25 115 PRO A C 1
ATOM 872 O O . PRO A 1 115 ? -11.535 -19.748 16.608 1.00 84.25 115 PRO A O 1
ATOM 875 N N . SER A 1 116 ? -9.710 -18.578 15.991 1.00 87.50 116 SER A N 1
ATOM 876 C CA . SER A 1 116 ? -9.936 -18.653 14.542 1.00 87.50 116 SER A CA 1
ATOM 877 C C . SER A 1 116 ? -8.653 -18.449 13.735 1.00 87.50 116 SER A C 1
ATOM 879 O O . SER A 1 116 ? -7.776 -17.730 14.185 1.00 87.50 116 SER A O 1
ATOM 881 N N . CYS A 1 117 ? -8.642 -18.907 12.481 1.00 89.88 117 CYS A N 1
ATOM 882 C CA . CYS A 1 117 ? -7.537 -18.747 11.521 1.00 89.88 117 CYS A CA 1
ATOM 883 C C . CYS A 1 117 ? -7.174 -17.312 11.089 1.00 89.88 117 CYS A C 1
ATOM 885 O O . CYS A 1 117 ? -6.519 -17.141 10.061 1.00 89.88 117 CYS A O 1
ATOM 887 N N . PHE A 1 118 ? -7.708 -16.279 11.738 1.00 88.44 118 PHE A N 1
ATOM 888 C CA . PHE A 1 118 ? -7.492 -14.874 11.371 1.00 88.44 118 PHE A CA 1
ATOM 889 C C . PHE A 1 118 ? -7.446 -13.966 12.606 1.00 88.44 118 PHE A C 1
ATOM 891 O O . PHE A 1 118 ? -7.768 -12.776 12.517 1.00 88.44 118 PHE A O 1
ATOM 898 N N . ASP A 1 119 ? -7.143 -14.528 13.776 1.00 82.94 119 ASP A N 1
ATOM 899 C CA . ASP A 1 119 ? -7.116 -13.792 15.039 1.00 82.94 119 ASP A CA 1
ATOM 900 C C . ASP A 1 119 ? -5.714 -13.297 15.427 1.00 82.94 119 ASP A C 1
ATOM 902 O O . ASP A 1 119 ? -5.559 -12.578 16.422 1.00 82.94 119 ASP A O 1
ATOM 906 N N . GLY A 1 120 ? -4.709 -13.589 14.600 1.00 83.94 120 GLY A N 1
ATOM 907 C CA . GLY A 1 120 ? -3.347 -13.100 14.740 1.00 83.94 120 GLY A CA 1
ATOM 908 C C . GLY A 1 120 ? -2.579 -13.775 15.868 1.00 83.94 120 GLY A C 1
ATOM 909 O O . GLY A 1 120 ? -1.536 -13.254 16.276 1.00 83.94 120 GLY A O 1
ATOM 910 N N . ILE A 1 121 ? -3.072 -14.897 16.403 1.00 83.38 121 ILE A N 1
ATOM 911 C CA . ILE A 1 121 ? -2.417 -15.632 17.483 1.00 83.38 121 ILE A CA 1
ATOM 912 C C . ILE A 1 121 ? -2.372 -17.130 17.180 1.00 83.38 121 ILE A C 1
ATOM 914 O O . ILE A 1 121 ? -3.384 -17.745 16.900 1.00 83.38 121 ILE A O 1
ATOM 918 N N . GLN A 1 122 ? -1.203 -17.753 17.357 1.00 87.94 122 GLN A N 1
ATOM 919 C CA . GLN A 1 122 ? -1.090 -19.207 17.227 1.00 87.94 122 GLN A CA 1
ATOM 920 C C . GLN A 1 122 ? -1.911 -19.911 18.318 1.00 87.94 122 GLN A C 1
ATOM 922 O O . GLN A 1 122 ? -1.534 -19.886 19.497 1.00 87.94 122 GLN A O 1
ATOM 927 N N . ASN A 1 123 ? -3.031 -20.530 17.944 1.00 88.06 123 ASN A N 1
ATOM 928 C CA . ASN A 1 123 ? -3.918 -21.206 18.890 1.00 88.06 123 ASN A CA 1
ATOM 929 C C . ASN A 1 123 ? -4.491 -22.534 18.359 1.00 88.06 123 ASN A C 1
ATOM 931 O O . ASN A 1 123 ? -4.025 -23.088 17.366 1.00 88.06 123 ASN A O 1
ATOM 935 N N . CYS A 1 124 ? -5.434 -23.115 19.107 1.00 89.06 124 CYS A N 1
ATOM 936 C CA . CYS A 1 124 ? -6.117 -24.341 18.713 1.00 89.06 124 CYS A CA 1
ATOM 937 C C . CYS A 1 124 ? -7.622 -24.097 18.651 1.00 89.06 124 CYS A C 1
ATOM 939 O O . CYS A 1 124 ? -8.221 -23.604 19.613 1.00 89.06 124 CYS A O 1
ATOM 941 N N . HIS A 1 125 ? -8.234 -24.522 17.552 1.00 88.19 125 HIS A N 1
ATOM 942 C CA . HIS A 1 125 ? -9.675 -24.510 17.347 1.00 88.19 125 HIS A CA 1
ATOM 943 C C . HIS A 1 125 ? -10.085 -25.686 16.459 1.00 88.19 125 HIS A C 1
ATOM 945 O O . HIS A 1 125 ? -9.244 -26.356 15.864 1.00 88.19 125 HIS A O 1
ATOM 951 N N . ASP A 1 126 ? -11.372 -26.028 16.453 1.00 87.38 126 ASP A N 1
ATOM 952 C CA . ASP A 1 126 ? -11.905 -27.135 15.641 1.00 87.38 126 ASP A CA 1
ATOM 953 C C . ASP A 1 126 ? -11.176 -28.487 15.817 1.00 87.38 126 ASP A C 1
ATOM 955 O O . ASP A 1 126 ? -11.144 -29.330 14.923 1.00 87.38 126 ASP A O 1
ATOM 959 N N . GLY A 1 127 ? -10.607 -28.724 17.005 1.00 84.81 127 GLY A N 1
ATOM 960 C CA . GLY A 1 127 ? -9.957 -29.989 17.361 1.00 84.81 127 GLY A CA 1
ATOM 961 C C . GLY A 1 127 ? -8.521 -30.163 16.852 1.00 84.81 127 GLY A C 1
ATOM 962 O O . GLY A 1 127 ? -7.947 -31.228 17.073 1.00 84.81 127 GLY A O 1
ATOM 963 N N . ALA A 1 128 ? -7.926 -29.143 16.230 1.00 89.06 128 ALA A N 1
ATOM 964 C CA . ALA A 1 128 ? -6.525 -29.127 15.813 1.00 89.06 128 ALA A CA 1
ATOM 965 C C . ALA A 1 128 ? -5.843 -27.802 16.210 1.00 89.06 128 ALA A C 1
ATOM 967 O O . ALA A 1 128 ? -6.500 -26.854 16.635 1.00 89.06 128 ALA A O 1
ATOM 968 N N . CYS A 1 129 ? -4.514 -27.751 16.120 1.00 91.06 129 CYS A N 1
ATOM 969 C CA . CYS A 1 129 ? -3.724 -26.564 16.456 1.00 91.06 129 CYS A CA 1
ATOM 970 C C . CYS A 1 129 ? -3.020 -26.018 15.220 1.00 91.06 129 CYS A C 1
ATOM 972 O O . CYS A 1 129 ? -2.568 -26.795 14.381 1.00 91.06 129 CYS A O 1
ATOM 974 N N . GLU A 1 130 ? -2.909 -24.698 15.146 1.00 93.19 130 GLU A N 1
ATOM 975 C CA . GLU A 1 130 ? -2.157 -24.000 14.111 1.00 93.19 130 GLU A CA 1
ATOM 976 C C . GLU A 1 130 ? -0.651 -24.309 14.200 1.00 93.19 130 GLU A C 1
ATOM 978 O O . GLU A 1 130 ? -0.071 -24.398 15.287 1.00 93.19 130 GLU A O 1
ATOM 983 N N . GLU A 1 131 ? 0.005 -24.459 13.050 1.00 89.50 131 GLU A N 1
ATOM 984 C CA . GLU A 1 131 ? 1.455 -24.692 12.949 1.00 89.50 131 GLU A CA 1
ATOM 985 C C . GLU A 1 131 ? 2.249 -23.374 12.963 1.00 89.50 131 GLU A C 1
ATOM 987 O O . GLU A 1 131 ? 3.398 -23.347 13.410 1.00 89.50 131 GLU A O 1
ATOM 992 N N . GLY A 1 132 ? 1.615 -22.274 12.548 1.00 85.06 132 GLY A N 1
ATOM 993 C CA . GLY A 1 132 ? 2.113 -20.901 12.639 1.00 85.06 132 GLY A CA 1
ATOM 994 C C . GLY A 1 132 ? 1.025 -19.953 13.148 1.00 85.06 132 GLY A C 1
ATOM 995 O O . GLY A 1 132 ? 0.001 -20.400 13.643 1.00 85.06 132 GLY A O 1
ATOM 996 N N . ILE A 1 133 ? 1.240 -18.639 13.059 1.00 86.38 133 ILE A N 1
ATOM 997 C CA . ILE A 1 133 ? 0.184 -17.664 13.380 1.00 86.38 133 ILE A CA 1
ATOM 998 C C . ILE A 1 133 ? -0.839 -17.691 12.236 1.00 86.38 133 ILE A C 1
ATOM 1000 O O . ILE A 1 133 ? -0.449 -17.409 11.100 1.00 86.38 133 ILE A O 1
ATOM 1004 N N . ASP A 1 134 ? -2.108 -18.012 12.519 1.00 86.56 134 ASP A N 1
ATOM 1005 C CA . ASP A 1 134 ? -3.207 -18.027 11.537 1.00 86.56 134 ASP A CA 1
ATOM 1006 C C . ASP A 1 134 ? -3.009 -19.032 10.366 1.00 86.56 134 ASP A C 1
ATOM 1008 O O . ASP A 1 134 ? -3.523 -18.847 9.251 1.00 86.56 134 ASP A O 1
ATOM 1012 N N . CYS A 1 135 ? -2.213 -20.096 10.559 1.00 89.44 135 CYS A N 1
ATOM 1013 C CA . CYS A 1 135 ? -1.947 -21.114 9.531 1.00 89.44 135 CYS A CA 1
ATOM 1014 C C . CYS A 1 135 ? -1.615 -22.502 10.106 1.00 89.44 135 CYS A C 1
ATOM 1016 O O . CYS A 1 135 ? -1.094 -22.638 11.208 1.00 89.44 135 CYS A O 1
ATOM 1018 N N . GLY A 1 136 ? -1.862 -23.555 9.324 1.00 89.69 136 GLY A N 1
ATOM 1019 C CA . GLY A 1 136 ? -1.651 -24.956 9.701 1.00 89.69 136 GLY A CA 1
ATOM 1020 C C . GLY A 1 136 ? -2.798 -25.546 10.527 1.00 89.69 136 GLY A C 1
ATOM 1021 O O . GLY A 1 136 ? -3.687 -24.829 10.980 1.00 89.69 136 GLY A O 1
ATOM 1022 N N . GLY A 1 137 ? -2.806 -26.872 10.691 1.00 91.06 137 GLY A N 1
ATOM 1023 C CA . GLY A 1 137 ? -3.860 -27.593 11.415 1.00 91.06 137 GLY A CA 1
ATOM 1024 C C . GLY A 1 137 ? -5.271 -27.359 10.847 1.00 91.06 137 GLY A C 1
ATOM 1025 O O . GLY A 1 137 ? -5.543 -27.820 9.738 1.00 91.06 137 GLY A O 1
ATOM 1026 N N . PRO A 1 138 ? -6.185 -26.692 11.587 1.00 90.75 138 PRO A N 1
ATOM 1027 C CA . PRO A 1 138 ? -7.534 -26.382 11.103 1.00 90.75 138 PRO A CA 1
ATOM 1028 C C . PRO A 1 138 ? -7.560 -25.254 10.046 1.00 90.75 138 PRO A C 1
ATOM 1030 O O . PRO A 1 138 ? -8.605 -25.014 9.438 1.00 90.75 138 PRO A O 1
ATOM 1033 N N . CYS A 1 139 ? -6.431 -24.576 9.809 1.00 90.56 139 CYS A N 1
ATOM 1034 C CA . CYS A 1 139 ? -6.300 -23.414 8.930 1.00 90.56 139 CYS A CA 1
ATOM 1035 C C . CYS A 1 139 ? -5.617 -23.726 7.596 1.00 90.56 139 CYS A C 1
ATOM 1037 O O . CYS A 1 139 ? -5.189 -24.849 7.324 1.00 90.56 139 CYS A O 1
ATOM 1039 N N . LYS A 1 140 ? -5.505 -22.706 6.729 1.00 87.56 140 LYS A N 1
ATOM 1040 C CA . LYS A 1 140 ? -4.734 -22.820 5.480 1.00 87.56 140 LYS A CA 1
ATOM 1041 C C . LYS A 1 140 ? -3.286 -23.243 5.791 1.00 87.56 140 LYS A C 1
ATOM 1043 O O . LYS A 1 140 ? -2.762 -22.795 6.810 1.00 87.56 140 LYS A O 1
ATOM 1048 N N . PRO A 1 141 ? -2.630 -24.057 4.945 1.00 84.88 141 PRO A N 1
ATOM 1049 C CA . PRO A 1 141 ? -1.242 -24.460 5.161 1.00 84.88 141 PRO A CA 1
ATOM 1050 C C . PRO A 1 141 ? -0.328 -23.251 5.372 1.00 84.88 141 PRO A C 1
ATOM 1052 O O . PRO A 1 141 ? -0.557 -22.189 4.785 1.00 84.88 141 PRO A O 1
ATOM 1055 N N . CYS A 1 142 ? 0.685 -23.406 6.223 1.00 82.75 142 CYS A N 1
ATOM 1056 C CA . CYS A 1 142 ? 1.665 -22.349 6.413 1.00 82.75 142 CYS A CA 1
ATOM 1057 C C . CYS A 1 142 ? 2.551 -22.189 5.167 1.00 82.75 142 CYS A C 1
ATOM 1059 O O . CYS A 1 142 ? 2.974 -23.198 4.592 1.00 82.75 142 CYS A O 1
ATOM 1061 N N . PRO A 1 143 ? 2.860 -20.937 4.776 1.00 77.69 143 PRO A N 1
ATOM 1062 C CA . PRO A 1 143 ? 3.790 -20.650 3.696 1.00 77.69 143 PRO A CA 1
ATOM 1063 C C . PRO A 1 143 ? 5.160 -21.225 4.020 1.00 77.69 143 PRO A C 1
ATOM 1065 O O . PRO A 1 143 ? 5.668 -21.077 5.134 1.00 77.69 143 PRO A O 1
ATOM 1068 N N . SER A 1 144 ? 5.740 -21.905 3.040 1.00 82.06 144 SER A N 1
ATOM 1069 C CA . SER A 1 144 ? 7.070 -22.471 3.161 1.00 82.06 144 SER A CA 1
ATOM 1070 C C . SER A 1 144 ? 8.052 -21.509 2.521 1.00 82.06 144 SER A C 1
ATOM 1072 O O . SER A 1 144 ? 8.134 -21.446 1.310 1.00 82.06 144 SER A O 1
ATOM 1074 N N . CYS A 1 145 ? 8.789 -20.772 3.347 1.00 84.06 145 CYS A N 1
ATOM 1075 C CA . CYS A 1 145 ? 9.752 -19.771 2.883 1.00 84.06 145 CYS A CA 1
ATOM 1076 C C . CYS A 1 145 ? 11.171 -20.343 2.720 1.00 84.06 145 CYS A C 1
ATOM 1078 O O . CYS A 1 145 ? 12.148 -19.625 2.931 1.00 84.06 145 CYS A O 1
ATOM 1080 N N . THR A 1 146 ? 11.294 -21.657 2.511 1.00 87.06 146 THR A N 1
ATOM 1081 C CA . THR A 1 146 ? 12.577 -22.379 2.389 1.00 87.06 146 THR A CA 1
ATOM 1082 C C . THR A 1 146 ? 12.460 -23.671 1.559 1.00 87.06 146 THR A C 1
ATOM 1084 O O . THR A 1 146 ? 13.331 -24.537 1.658 1.00 87.06 146 THR A O 1
ATOM 1087 N N . ASP A 1 147 ? 11.367 -23.876 0.815 1.00 81.62 147 ASP A N 1
ATOM 1088 C CA . ASP A 1 147 ? 11.168 -25.101 0.020 1.00 81.62 147 ASP A CA 1
ATOM 1089 C C . ASP A 1 147 ? 11.739 -25.011 -1.402 1.00 81.62 147 ASP A C 1
ATOM 1091 O O . ASP A 1 147 ? 11.725 -26.005 -2.135 1.00 81.62 147 ASP A O 1
ATOM 1095 N N . GLY A 1 148 ? 12.302 -23.865 -1.781 1.00 85.69 148 GLY A N 1
ATOM 1096 C CA . GLY A 1 148 ? 12.944 -23.666 -3.070 1.00 85.69 148 GLY A CA 1
ATOM 1097 C C . GLY A 1 148 ? 11.960 -23.487 -4.223 1.00 85.69 148 GLY A C 1
ATOM 1098 O O . GLY A 1 148 ? 12.386 -23.562 -5.381 1.00 85.69 148 GLY A O 1
ATOM 1099 N N . ILE A 1 149 ? 10.670 -23.254 -3.953 1.00 84.38 149 ILE A N 1
ATOM 1100 C CA . ILE A 1 149 ? 9.649 -23.027 -4.980 1.00 84.38 149 ILE A CA 1
ATOM 1101 C C . ILE A 1 149 ? 8.848 -21.755 -4.691 1.00 84.38 149 ILE A C 1
ATOM 1103 O O . ILE A 1 149 ? 8.433 -21.512 -3.574 1.00 84.38 149 ILE A O 1
ATOM 1107 N N . GLN A 1 150 ? 8.562 -20.953 -5.722 1.00 85.19 150 GLN A N 1
ATOM 1108 C CA . GLN A 1 150 ? 7.752 -19.743 -5.551 1.00 85.19 150 GLN A CA 1
ATOM 1109 C C . GLN A 1 150 ? 6.269 -20.106 -5.409 1.00 85.19 150 GLN A C 1
ATOM 1111 O O . GLN A 1 150 ? 5.587 -20.367 -6.407 1.00 85.19 150 GLN A O 1
ATOM 1116 N N . ASN A 1 151 ? 5.752 -20.129 -4.183 1.00 84.62 151 ASN A N 1
ATOM 1117 C CA . ASN A 1 151 ? 4.370 -20.523 -3.914 1.00 84.62 151 ASN A CA 1
ATOM 1118 C C . ASN A 1 151 ? 3.676 -19.585 -2.911 1.00 84.62 151 ASN A C 1
ATOM 1120 O O . ASN A 1 151 ? 4.230 -18.586 -2.477 1.00 84.62 151 ASN A O 1
ATOM 1124 N N . GLN A 1 152 ? 2.394 -19.835 -2.625 1.00 84.00 152 GLN A N 1
ATOM 1125 C CA . GLN A 1 152 ? 1.674 -19.253 -1.476 1.00 84.00 152 GLN A CA 1
ATOM 1126 C C . GLN A 1 152 ? 1.670 -17.709 -1.362 1.00 84.00 152 GLN A C 1
ATOM 1128 O O . GLN A 1 152 ? 1.357 -17.164 -0.306 1.00 84.00 152 GLN A O 1
ATOM 1133 N N . GLY A 1 153 ? 1.908 -16.999 -2.470 1.00 82.50 153 GLY A N 1
ATOM 1134 C CA . GLY A 1 153 ? 1.915 -15.535 -2.535 1.00 82.50 153 GLY A CA 1
ATOM 1135 C C . GLY A 1 153 ? 3.303 -14.894 -2.482 1.00 82.50 153 GLY A C 1
ATOM 1136 O O . GLY A 1 153 ? 3.379 -13.679 -2.339 1.00 82.50 153 GLY A O 1
ATOM 1137 N N . GLU A 1 154 ? 4.373 -15.677 -2.597 1.00 90.50 154 GLU A N 1
ATOM 1138 C CA . GLU A 1 154 ? 5.749 -15.192 -2.676 1.00 90.50 154 GLU A CA 1
ATOM 1139 C C . GLU A 1 154 ? 6.035 -14.342 -3.929 1.00 90.50 154 GLU A C 1
ATOM 1141 O O . GLU A 1 154 ? 5.510 -14.590 -5.022 1.00 90.50 154 GLU A O 1
ATOM 1146 N N . GLU A 1 155 ? 6.909 -13.341 -3.785 1.00 87.12 155 GLU A N 1
ATOM 1147 C CA . GLU A 1 155 ? 7.341 -12.453 -4.879 1.00 87.12 155 GLU A CA 1
ATOM 1148 C C . GLU A 1 155 ? 8.564 -13.006 -5.632 1.00 87.12 155 GLU A C 1
ATOM 1150 O O . GLU A 1 155 ? 8.745 -12.710 -6.815 1.00 87.12 155 GLU A O 1
ATOM 1155 N N . GLY A 1 156 ? 9.363 -13.846 -4.975 1.00 84.75 156 GLY A N 1
ATOM 1156 C CA . GLY A 1 156 ? 10.446 -14.648 -5.541 1.00 84.75 156 GLY A CA 1
ATOM 1157 C C . GLY A 1 156 ? 10.543 -15.990 -4.813 1.00 84.75 156 GLY A C 1
ATOM 1158 O O . GLY A 1 156 ? 9.795 -16.226 -3.879 1.00 84.75 156 GLY A O 1
ATOM 1159 N N . ILE A 1 157 ? 11.436 -16.884 -5.242 1.00 87.38 157 ILE A N 1
ATOM 1160 C CA . ILE A 1 157 ? 11.601 -18.192 -4.582 1.00 87.38 157 ILE A CA 1
ATOM 1161 C C . ILE A 1 157 ? 11.961 -17.972 -3.109 1.00 87.38 157 ILE A C 1
ATOM 1163 O O . ILE A 1 157 ? 12.988 -17.340 -2.842 1.00 87.38 157 ILE A O 1
ATOM 1167 N N . ASP A 1 158 ? 11.139 -18.492 -2.194 1.00 85.69 158 ASP A N 1
ATOM 1168 C CA . ASP A 1 158 ? 11.349 -18.415 -0.746 1.00 85.69 158 ASP A CA 1
ATOM 1169 C C . ASP A 1 158 ? 11.397 -16.968 -0.196 1.00 85.69 158 ASP A C 1
ATOM 1171 O O . ASP A 1 158 ? 11.974 -16.702 0.865 1.00 85.69 158 ASP A O 1
ATOM 1175 N N . CYS A 1 159 ? 10.846 -15.982 -0.922 1.00 88.88 159 CYS A N 1
ATOM 1176 C CA . CYS A 1 159 ? 10.904 -14.576 -0.517 1.00 88.88 159 CYS A CA 1
ATOM 1177 C C . CYS A 1 159 ? 9.734 -13.713 -1.021 1.00 88.88 159 CYS A C 1
ATOM 1179 O O . CYS A 1 159 ? 9.148 -13.926 -2.079 1.00 88.88 159 CYS A O 1
ATOM 1181 N N . GLY A 1 160 ? 9.421 -12.660 -0.269 1.00 86.38 160 GLY A N 1
ATOM 1182 C CA . GLY A 1 160 ? 8.329 -11.726 -0.541 1.00 86.38 160 GLY A CA 1
ATOM 1183 C C . GLY A 1 160 ? 6.945 -12.270 -0.177 1.00 86.38 160 GLY A C 1
ATOM 1184 O O . GLY A 1 160 ? 6.782 -13.436 0.175 1.00 86.38 160 GLY A O 1
ATOM 1185 N N . GLY A 1 161 ? 5.931 -11.402 -0.221 1.00 86.06 161 GLY A N 1
ATOM 1186 C CA . GLY A 1 161 ? 4.570 -11.747 0.196 1.00 86.06 161 GLY A CA 1
ATOM 1187 C C . GLY A 1 161 ? 4.493 -12.157 1.676 1.00 86.06 161 GLY A C 1
ATOM 1188 O O . GLY A 1 161 ? 4.779 -11.321 2.535 1.00 86.06 161 GLY A O 1
ATOM 1189 N N . PRO A 1 162 ? 4.086 -13.402 2.007 1.00 82.50 162 PRO A N 1
ATOM 1190 C CA . PRO A 1 162 ? 4.094 -13.898 3.385 1.00 82.50 162 PRO A CA 1
ATOM 1191 C C . PRO A 1 162 ? 5.500 -14.242 3.920 1.00 82.50 162 PRO A C 1
ATOM 1193 O O . PRO A 1 162 ? 5.637 -14.514 5.113 1.00 82.50 162 PRO A O 1
ATOM 1196 N N . CYS A 1 163 ? 6.527 -14.230 3.065 1.00 84.56 163 CYS A N 1
ATOM 1197 C CA . CYS A 1 163 ? 7.915 -14.551 3.393 1.00 84.56 163 CYS A CA 1
ATOM 1198 C C . CYS A 1 163 ? 8.795 -13.291 3.519 1.00 84.56 163 CYS A C 1
ATOM 1200 O O . CYS A 1 163 ? 8.378 -12.195 3.129 1.00 84.56 163 CYS A O 1
ATOM 1202 N N . PRO A 1 164 ? 10.024 -13.400 4.072 1.00 84.25 164 PRO A N 1
ATOM 1203 C CA . PRO A 1 164 ? 10.941 -12.266 4.184 1.00 84.25 164 PRO A CA 1
ATOM 1204 C C . PRO A 1 164 ? 11.197 -11.583 2.829 1.00 84.25 164 PRO A C 1
ATOM 1206 O O . PRO A 1 164 ? 11.209 -12.268 1.808 1.00 84.25 164 PRO A O 1
ATOM 1209 N N . PRO A 1 165 ? 11.437 -10.260 2.781 1.00 85.50 165 PRO A N 1
ATOM 1210 C CA . PRO A 1 165 ? 11.620 -9.538 1.522 1.00 85.50 165 PRO A CA 1
ATOM 1211 C C . PRO A 1 165 ? 12.745 -10.120 0.660 1.00 85.50 165 PRO A C 1
ATOM 1213 O O . PRO A 1 165 ? 13.811 -10.467 1.174 1.00 85.50 165 PRO A O 1
ATOM 1216 N N . CYS A 1 166 ? 12.536 -10.169 -0.657 1.00 85.50 166 CYS A N 1
ATOM 1217 C CA . CYS A 1 166 ? 13.548 -10.665 -1.584 1.00 85.50 166 CYS A CA 1
ATOM 1218 C C . CYS A 1 166 ? 14.822 -9.798 -1.588 1.00 85.50 166 CYS A C 1
ATOM 1220 O O . CYS A 1 166 ? 14.736 -8.566 -1.532 1.00 85.50 166 CYS A O 1
ATOM 1222 N N . PRO A 1 167 ? 16.018 -10.411 -1.701 1.00 83.38 167 PRO A N 1
ATOM 1223 C CA . PRO A 1 167 ? 17.272 -9.674 -1.780 1.00 83.38 167 PRO A CA 1
ATOM 1224 C C . PRO A 1 167 ? 17.335 -8.837 -3.063 1.00 83.38 167 PRO A C 1
ATOM 1226 O O . PRO A 1 167 ? 17.190 -9.344 -4.176 1.00 83.38 167 PRO A O 1
ATOM 1229 N N . VAL A 1 168 ? 17.591 -7.537 -2.914 1.00 75.75 168 VAL A N 1
ATOM 1230 C CA . VAL A 1 168 ? 17.760 -6.613 -4.042 1.00 75.75 168 VAL A CA 1
ATOM 1231 C C . VAL A 1 168 ? 19.220 -6.580 -4.497 1.00 75.75 168 VAL A C 1
ATOM 1233 O O . VAL A 1 168 ? 20.129 -6.352 -3.700 1.00 75.75 168 VAL A O 1
ATOM 1236 N N . THR A 1 169 ? 19.460 -6.800 -5.794 1.00 54.41 169 THR A N 1
ATOM 1237 C CA . THR A 1 169 ? 20.797 -6.656 -6.392 1.00 54.41 169 THR A CA 1
ATOM 1238 C C . THR A 1 169 ? 20.996 -5.213 -6.849 1.00 54.41 169 THR A C 1
ATOM 1240 O O . THR 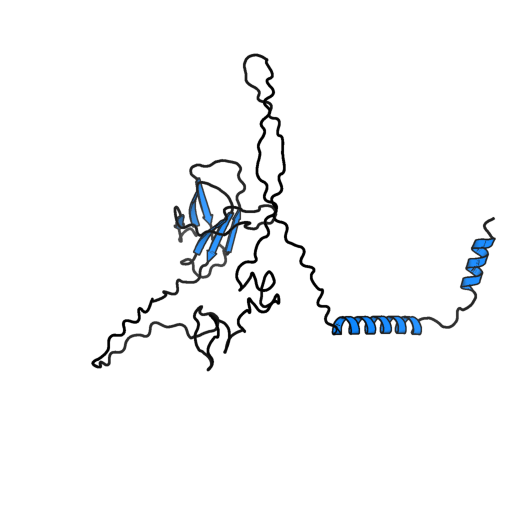A 1 169 ? 20.363 -4.754 -7.798 1.00 54.41 169 THR A O 1
ATOM 1243 N N . THR A 1 170 ? 21.871 -4.483 -6.163 1.00 45.28 170 THR A N 1
ATOM 1244 C CA . THR A 1 170 ? 22.163 -3.074 -6.453 1.00 45.28 170 THR A CA 1
ATOM 1245 C C . THR A 1 170 ? 23.202 -2.960 -7.570 1.00 45.28 170 THR A C 1
ATOM 1247 O O . THR A 1 170 ? 24.364 -3.304 -7.364 1.00 45.28 170 THR A O 1
ATOM 1250 N N . ILE A 1 171 ? 22.820 -2.431 -8.736 1.00 52.97 171 ILE A N 1
ATOM 1251 C CA . ILE A 1 171 ? 23.767 -2.037 -9.792 1.00 52.97 171 ILE A CA 1
ATOM 1252 C C . ILE A 1 171 ? 23.894 -0.511 -9.767 1.00 52.97 171 ILE A C 1
ATOM 1254 O O . ILE A 1 171 ? 22.931 0.211 -10.022 1.00 52.97 171 ILE A O 1
ATOM 1258 N N . ALA A 1 172 ? 25.082 -0.005 -9.434 1.00 45.47 172 ALA A N 1
ATOM 1259 C CA . ALA A 1 172 ? 25.371 1.425 -9.483 1.00 45.47 172 ALA A CA 1
ATOM 1260 C C . ALA A 1 172 ? 25.646 1.844 -10.936 1.00 45.47 172 ALA A C 1
ATOM 1262 O O . ALA A 1 172 ? 26.643 1.426 -11.523 1.00 45.47 172 ALA A O 1
ATOM 1263 N N . VAL A 1 173 ? 24.776 2.675 -11.514 1.00 53.50 173 VAL A N 1
ATOM 1264 C CA . VAL A 1 173 ? 24.975 3.269 -12.844 1.00 53.50 173 VAL A CA 1
ATOM 1265 C C . VAL A 1 173 ? 25.236 4.764 -12.664 1.00 53.50 173 VAL A C 1
ATOM 1267 O O . VAL A 1 173 ? 24.435 5.481 -12.074 1.00 53.50 173 VAL A O 1
ATOM 1270 N N . THR A 1 174 ? 26.388 5.247 -13.129 1.00 42.53 174 THR A N 1
ATOM 1271 C CA . THR A 1 174 ? 26.755 6.669 -13.040 1.00 42.53 174 THR A CA 1
ATOM 1272 C C . THR A 1 174 ? 26.332 7.392 -14.316 1.00 42.53 174 THR A C 1
ATOM 1274 O O . THR A 1 174 ? 26.910 7.155 -15.374 1.00 42.53 174 THR A O 1
ATOM 1277 N N . THR A 1 175 ? 25.353 8.293 -14.221 1.00 47.75 175 THR A N 1
ATOM 1278 C CA . THR A 1 175 ? 24.886 9.103 -15.358 1.00 47.75 175 THR A CA 1
ATOM 1279 C C . THR A 1 175 ? 25.270 10.568 -15.144 1.00 47.75 175 THR A C 1
ATOM 1281 O O . THR A 1 175 ? 24.867 11.179 -14.157 1.00 47.75 175 THR A O 1
ATOM 1284 N N . THR A 1 176 ? 26.053 11.143 -16.060 1.00 45.22 176 THR A N 1
ATOM 1285 C CA . THR A 1 176 ? 26.502 12.547 -16.005 1.00 45.22 176 THR A CA 1
ATOM 1286 C C . THR A 1 176 ? 25.546 13.435 -16.800 1.00 45.22 176 THR A C 1
ATOM 1288 O O . THR A 1 176 ? 25.351 13.203 -17.991 1.00 45.22 176 THR A O 1
ATOM 1291 N N . SER A 1 177 ? 24.977 14.470 -16.174 1.00 54.28 177 SER A N 1
ATOM 1292 C CA . SER A 1 177 ? 24.145 15.476 -16.852 1.00 54.28 177 SER A CA 1
ATOM 1293 C C . SER A 1 177 ? 24.732 16.876 -16.658 1.00 54.28 177 SER A C 1
ATOM 1295 O O . SER A 1 177 ? 25.050 17.265 -15.535 1.00 54.28 177 SER A O 1
ATOM 1297 N N . THR A 1 178 ? 24.863 17.640 -17.747 1.00 48.12 178 THR A N 1
ATOM 1298 C CA . THR A 1 178 ? 25.433 19.000 -17.757 1.00 48.12 178 THR A CA 1
ATOM 1299 C C . THR A 1 178 ? 24.340 20.015 -18.078 1.00 48.12 178 THR A C 1
ATOM 1301 O O . THR A 1 178 ? 23.748 19.953 -19.154 1.00 48.12 178 THR A O 1
ATOM 1304 N N . THR A 1 179 ? 24.105 20.983 -17.188 1.00 48.56 179 THR A N 1
ATOM 1305 C CA . THR A 1 179 ? 23.095 22.037 -17.390 1.00 48.56 179 THR A CA 1
ATOM 1306 C C . THR A 1 179 ? 23.765 23.409 -17.473 1.00 48.56 179 THR A C 1
ATOM 1308 O O .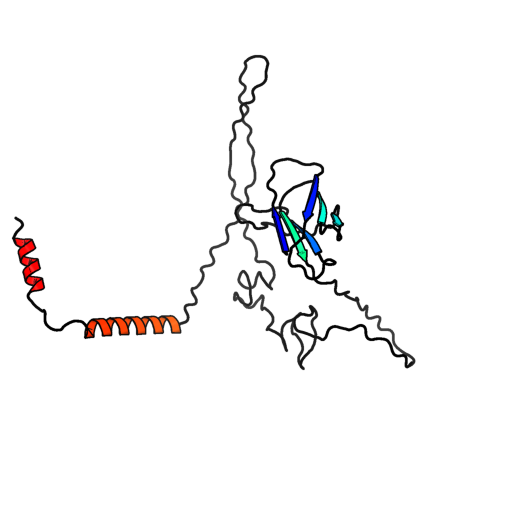 THR A 1 179 ? 24.517 23.792 -16.580 1.00 48.56 179 THR A O 1
ATOM 1311 N N . VAL A 1 180 ? 23.490 24.165 -18.543 1.00 50.28 180 VAL A N 1
ATOM 1312 C CA . VAL A 1 180 ? 24.017 25.526 -18.755 1.00 50.28 180 VAL A CA 1
ATOM 1313 C C . VAL A 1 180 ? 22.964 26.545 -18.326 1.00 50.28 180 VAL A C 1
ATOM 1315 O O . VAL A 1 180 ? 21.888 26.606 -18.918 1.00 50.28 180 VAL A O 1
ATOM 1318 N N . ILE A 1 181 ? 23.271 27.367 -17.322 1.00 54.97 181 ILE A N 1
ATOM 1319 C CA . ILE A 1 181 ? 22.399 28.458 -16.860 1.00 54.97 181 ILE A CA 1
ATOM 1320 C C . ILE A 1 181 ? 22.992 29.811 -17.256 1.00 54.97 181 ILE A C 1
ATOM 1322 O O . ILE A 1 181 ? 24.157 30.098 -16.991 1.00 54.97 181 ILE A O 1
ATOM 1326 N N . LYS A 1 182 ? 22.175 30.654 -17.899 1.00 46.12 182 LYS A N 1
ATOM 1327 C CA . LYS A 1 182 ? 22.531 32.015 -18.320 1.00 46.12 182 LYS A CA 1
ATOM 1328 C C . LYS A 1 182 ? 21.895 33.008 -17.350 1.00 46.12 182 LYS A C 1
ATOM 1330 O O . LYS A 1 182 ? 20.695 33.256 -17.428 1.00 46.12 182 LYS A O 1
ATOM 1335 N N . GLN A 1 183 ? 22.676 33.559 -16.426 1.00 45.91 183 GLN A N 1
ATOM 1336 C CA . GLN A 1 183 ? 22.183 34.579 -15.501 1.00 45.91 183 GLN A CA 1
ATOM 1337 C C . GLN A 1 183 ? 22.290 35.973 -16.141 1.00 45.91 183 GLN A C 1
ATOM 1339 O O . GLN A 1 183 ? 23.323 36.319 -16.714 1.00 45.91 183 GLN A O 1
ATOM 1344 N N . ILE A 1 184 ? 21.216 36.764 -16.067 1.00 51.44 184 ILE A N 1
ATOM 1345 C CA . ILE A 1 184 ? 21.190 38.173 -16.486 1.00 51.44 184 ILE A CA 1
ATOM 1346 C C . ILE A 1 184 ? 21.232 39.019 -15.215 1.00 51.44 184 ILE A C 1
ATOM 1348 O O . ILE A 1 184 ? 20.285 38.993 -14.432 1.00 51.44 184 ILE A O 1
ATOM 1352 N N . THR A 1 185 ? 22.315 39.770 -15.025 1.00 46.66 185 THR A N 1
ATOM 1353 C CA . THR A 1 185 ? 22.451 40.744 -13.935 1.00 46.66 185 THR A CA 1
ATOM 1354 C C . THR A 1 185 ? 22.471 42.147 -14.527 1.00 46.66 185 THR A C 1
ATOM 1356 O O . THR A 1 185 ? 23.243 42.446 -15.439 1.00 46.66 185 THR A O 1
ATOM 1359 N N . THR A 1 186 ? 21.601 43.014 -14.018 1.00 47.59 186 THR A N 1
ATOM 1360 C CA . THR A 1 186 ? 21.441 44.399 -14.467 1.00 47.59 186 THR A CA 1
ATOM 1361 C C . THR A 1 186 ? 22.552 45.281 -13.892 1.00 47.59 186 THR A C 1
ATOM 1363 O O . THR A 1 186 ? 22.352 45.920 -12.868 1.00 47.59 186 THR A O 1
ATOM 1366 N N . ALA A 1 187 ? 23.731 45.273 -14.520 1.00 52.00 187 ALA A N 1
ATOM 1367 C CA . ALA A 1 187 ? 24.664 46.403 -14.664 1.00 52.00 187 ALA A CA 1
ATOM 1368 C C . ALA A 1 187 ? 25.993 45.897 -15.258 1.00 52.00 187 ALA A C 1
ATOM 1370 O O . ALA A 1 187 ? 26.704 45.118 -14.633 1.00 52.00 187 ALA A O 1
ATOM 1371 N N . THR A 1 188 ? 26.327 46.409 -16.445 1.00 48.44 188 THR A N 1
ATOM 1372 C CA . THR A 1 188 ? 27.612 46.263 -17.157 1.00 48.44 188 THR A CA 1
ATOM 1373 C C . THR A 1 188 ? 27.889 44.894 -17.798 1.00 48.44 188 THR A C 1
ATOM 1375 O O . THR A 1 188 ? 27.970 43.845 -17.168 1.00 48.44 188 THR A O 1
ATOM 1378 N N . THR A 1 189 ? 28.035 44.939 -19.120 1.00 45.06 189 THR A N 1
ATOM 1379 C CA . THR A 1 189 ? 28.070 43.820 -20.062 1.00 45.06 189 THR A CA 1
ATOM 1380 C C . THR A 1 189 ? 29.402 43.061 -20.031 1.00 45.06 189 THR A C 1
ATOM 1382 O O . THR A 1 189 ? 30.298 43.353 -20.816 1.00 45.06 189 THR A O 1
ATOM 1385 N N . THR A 1 190 ? 29.509 42.031 -19.189 1.00 48.66 190 THR A N 1
ATOM 1386 C CA . THR A 1 190 ? 30.509 40.960 -19.354 1.00 48.66 190 THR A CA 1
ATOM 1387 C C . THR A 1 190 ? 29.824 39.612 -19.140 1.00 48.66 190 THR A C 1
ATOM 1389 O O . THR A 1 190 ? 29.385 39.294 -18.038 1.00 48.66 190 THR A O 1
ATOM 1392 N N . ALA A 1 191 ? 29.680 38.826 -20.210 1.00 49.16 191 ALA A N 1
ATOM 1393 C CA . ALA A 1 191 ? 29.073 37.499 -20.155 1.00 49.16 191 ALA A CA 1
ATOM 1394 C C . ALA A 1 191 ? 30.086 36.481 -19.610 1.00 49.16 191 ALA A C 1
ATOM 1396 O O . ALA A 1 191 ? 30.972 36.032 -20.334 1.00 49.16 191 ALA A O 1
ATOM 1397 N N . THR A 1 192 ? 29.955 36.107 -18.338 1.00 48.31 192 THR A N 1
ATOM 1398 C CA . THR A 1 192 ? 30.742 35.022 -17.737 1.00 48.31 192 THR A CA 1
ATOM 1399 C C . THR A 1 192 ? 29.960 33.715 -17.850 1.00 48.31 192 THR A C 1
ATOM 1401 O O . THR A 1 192 ? 28.841 33.611 -17.352 1.00 48.31 192 THR A O 1
ATOM 1404 N N . THR A 1 193 ? 30.537 32.715 -18.520 1.00 49.16 193 THR A N 1
ATOM 1405 C CA . THR A 1 193 ? 29.951 31.369 -18.626 1.00 49.16 193 THR A CA 1
ATOM 1406 C C . THR A 1 193 ? 30.340 30.582 -17.378 1.00 49.16 193 THR A C 1
ATOM 1408 O O . THR A 1 193 ? 31.523 30.335 -17.161 1.00 49.16 193 THR A O 1
ATOM 1411 N N . VAL A 1 194 ? 29.369 30.219 -16.538 1.00 49.00 194 VAL A N 1
ATOM 1412 C CA . VAL A 1 194 ? 29.605 29.407 -15.336 1.00 49.00 194 VAL A CA 1
ATOM 1413 C C . VAL A 1 194 ? 29.157 27.978 -15.626 1.00 49.00 194 VAL A C 1
ATOM 1415 O O . VAL A 1 194 ? 27.968 27.714 -15.795 1.00 49.00 194 VAL A O 1
ATOM 1418 N N . THR A 1 195 ? 30.114 27.055 -15.709 1.00 46.22 195 THR A N 1
ATOM 1419 C CA . THR A 1 195 ? 29.844 25.619 -15.856 1.00 46.22 195 THR A CA 1
ATOM 1420 C C . THR A 1 195 ? 29.631 25.021 -14.470 1.00 46.22 195 THR A C 1
ATOM 1422 O O . THR A 1 195 ? 30.570 24.956 -13.679 1.00 46.22 195 THR A O 1
ATOM 1425 N N . VAL A 1 196 ? 28.406 24.594 -14.160 1.00 50.34 196 VAL A N 1
ATOM 1426 C CA . VAL A 1 196 ? 28.095 23.902 -12.902 1.00 50.34 196 VAL A CA 1
ATOM 1427 C C . VAL A 1 196 ? 28.009 22.405 -13.186 1.00 50.34 196 VAL A C 1
ATOM 1429 O O . VAL A 1 196 ? 27.073 21.941 -13.834 1.00 50.34 196 VAL A O 1
ATOM 1432 N N . THR A 1 197 ? 28.997 21.645 -12.716 1.00 44.53 197 THR A N 1
ATOM 1433 C CA . THR A 1 197 ? 28.991 20.178 -12.787 1.00 44.53 197 THR A CA 1
ATOM 1434 C C . THR A 1 197 ? 28.313 19.635 -11.533 1.00 44.53 197 THR A C 1
ATOM 1436 O O . THR A 1 197 ? 28.829 19.822 -10.433 1.00 44.53 197 THR A O 1
ATOM 1439 N N . SER A 1 198 ? 27.163 18.973 -11.680 1.00 45.53 198 SER A N 1
ATOM 1440 C CA . SER A 1 198 ? 26.470 18.306 -10.571 1.00 45.53 198 SER A CA 1
ATOM 1441 C C . SER A 1 198 ? 26.503 16.794 -10.778 1.00 45.53 198 SER A C 1
ATOM 1443 O O . SER A 1 198 ? 26.002 16.280 -11.776 1.00 45.53 198 SER A O 1
ATOM 1445 N N . THR A 1 199 ? 27.133 16.077 -9.851 1.00 42.25 199 THR A N 1
ATOM 1446 C CA . THR A 1 199 ? 27.158 14.611 -9.820 1.00 42.25 199 THR A CA 1
ATOM 1447 C C . THR A 1 199 ? 26.044 14.119 -8.903 1.00 42.25 199 THR A C 1
ATOM 1449 O O . THR A 1 199 ? 26.161 14.248 -7.685 1.00 42.25 199 THR A O 1
ATOM 1452 N N . ILE A 1 200 ? 24.974 13.556 -9.470 1.00 55.22 200 ILE A N 1
ATOM 1453 C CA . ILE A 1 200 ? 23.906 12.905 -8.699 1.00 55.22 200 ILE A CA 1
ATOM 1454 C C . ILE A 1 200 ? 24.039 11.394 -8.923 1.00 55.22 200 ILE A C 1
ATOM 1456 O O . ILE A 1 200 ? 24.001 10.959 -10.076 1.00 55.22 200 ILE A O 1
ATOM 1460 N N . PRO A 1 201 ? 24.222 10.575 -7.873 1.00 48.00 201 PRO A N 1
ATOM 1461 C CA . PRO A 1 201 ? 24.191 9.127 -8.025 1.00 48.00 201 PRO A CA 1
ATOM 1462 C C . PRO A 1 201 ? 22.768 8.702 -8.412 1.00 48.00 201 PRO A C 1
ATOM 1464 O O . PRO A 1 201 ? 21.824 8.912 -7.652 1.00 48.00 201 PRO A O 1
ATOM 1467 N N . VAL A 1 202 ? 22.604 8.130 -9.606 1.00 50.28 202 VAL A N 1
ATOM 1468 C CA . VAL A 1 202 ? 21.320 7.600 -10.076 1.00 50.28 202 VAL A CA 1
ATOM 1469 C C . VAL A 1 202 ? 21.295 6.101 -9.807 1.00 50.28 202 VAL A C 1
ATOM 1471 O O . VAL A 1 202 ? 21.947 5.311 -10.485 1.00 50.28 202 VAL A O 1
ATOM 1474 N N . THR A 1 203 ? 20.534 5.693 -8.799 1.00 42.75 203 THR A N 1
ATOM 1475 C CA . THR A 1 203 ? 20.312 4.274 -8.512 1.00 42.75 203 THR A CA 1
ATOM 1476 C C . THR A 1 203 ? 19.219 3.761 -9.443 1.00 42.75 203 THR A C 1
ATOM 1478 O O . THR A 1 203 ? 18.064 4.159 -9.315 1.00 42.75 203 THR A O 1
ATOM 1481 N N . THR A 1 204 ? 19.575 2.904 -10.401 1.00 44.59 204 THR A N 1
ATOM 1482 C CA . THR A 1 204 ? 18.603 2.296 -11.321 1.00 44.59 204 THR A CA 1
ATOM 1483 C C . THR A 1 204 ? 18.385 0.845 -10.914 1.00 44.59 204 THR A C 1
ATOM 1485 O O . THR A 1 204 ? 19.300 0.028 -10.997 1.00 44.59 204 THR A O 1
ATOM 1488 N N . THR A 1 205 ? 17.178 0.521 -10.455 1.00 46.03 205 THR A N 1
ATOM 1489 C CA . THR A 1 205 ? 16.813 -0.838 -10.044 1.00 46.03 205 THR A CA 1
ATOM 1490 C C . THR A 1 205 ? 16.380 -1.628 -11.273 1.00 46.03 205 THR A C 1
ATOM 1492 O O . THR A 1 205 ? 15.343 -1.338 -11.863 1.00 46.03 205 THR A O 1
ATOM 1495 N N . THR A 1 206 ? 17.167 -2.625 -11.674 1.00 44.97 206 THR A N 1
ATOM 1496 C CA . THR A 1 206 ? 16.754 -3.599 -12.691 1.00 44.97 206 THR A CA 1
ATOM 1497 C C . THR A 1 206 ? 16.460 -4.917 -11.990 1.00 44.97 206 THR A C 1
ATOM 1499 O O . THR A 1 206 ? 17.319 -5.470 -11.307 1.00 44.97 206 THR A O 1
ATOM 1502 N N . MET A 1 207 ? 15.221 -5.400 -12.097 1.00 54.94 207 MET A N 1
ATOM 1503 C CA . MET A 1 207 ? 14.895 -6.750 -11.641 1.00 54.94 207 MET A CA 1
ATOM 1504 C C . MET A 1 207 ? 15.588 -7.752 -12.572 1.00 54.94 207 MET A C 1
ATOM 1506 O O . MET A 1 207 ? 15.499 -7.584 -13.795 1.00 54.94 207 MET A O 1
ATOM 1510 N N . PRO A 1 208 ? 16.272 -8.784 -12.045 1.00 55.31 208 PRO A N 1
ATOM 1511 C CA . PRO A 1 208 ? 16.740 -9.872 -12.883 1.00 55.31 208 PRO A CA 1
ATOM 1512 C C . PRO A 1 208 ? 15.517 -10.502 -13.554 1.00 55.31 208 PRO A C 1
ATOM 1514 O O . PRO A 1 208 ? 14.534 -10.836 -12.893 1.00 55.31 208 PRO A O 1
ATOM 1517 N N . LEU A 1 209 ? 15.564 -10.627 -14.880 1.00 53.69 209 LEU A N 1
ATOM 1518 C CA . LEU A 1 209 ? 14.577 -11.382 -15.642 1.00 53.69 209 LEU A CA 1
ATOM 1519 C C . LEU A 1 209 ? 14.686 -12.846 -15.203 1.00 53.69 209 LEU A C 1
ATOM 1521 O O . LEU A 1 209 ? 15.484 -13.598 -15.755 1.00 53.69 209 LEU A O 1
ATOM 1525 N N . VAL A 1 210 ? 13.924 -13.242 -14.181 1.00 55.81 210 VAL A N 1
ATOM 1526 C CA . VAL A 1 210 ? 13.734 -14.656 -13.858 1.00 55.81 210 VAL A CA 1
ATOM 1527 C C . VAL A 1 210 ? 12.972 -15.237 -15.044 1.00 55.81 210 VAL A C 1
ATOM 1529 O O . VAL A 1 210 ? 11.869 -14.759 -15.339 1.00 55.81 210 VAL A O 1
ATOM 1532 N N . PRO A 1 211 ? 13.546 -16.198 -15.787 1.00 57.53 211 PRO A N 1
ATOM 1533 C CA . PRO A 1 211 ? 12.825 -16.828 -16.871 1.00 57.53 211 PRO A CA 1
ATOM 1534 C C . PRO A 1 211 ? 11.608 -17.502 -16.249 1.00 57.53 211 PRO A C 1
ATOM 1536 O O . PRO A 1 211 ? 11.739 -18.486 -15.525 1.00 57.53 211 PRO A O 1
ATOM 1539 N N . ARG A 1 212 ? 10.419 -16.937 -16.494 1.00 59.12 212 ARG A N 1
ATOM 1540 C CA . ARG A 1 212 ? 9.159 -17.624 -16.229 1.00 59.12 212 ARG A CA 1
ATOM 1541 C C . ARG A 1 212 ? 9.203 -18.899 -17.056 1.00 59.12 212 ARG A C 1
ATOM 1543 O O . ARG A 1 212 ? 8.970 -18.858 -18.264 1.00 59.12 212 ARG A O 1
ATOM 1550 N N . GLY A 1 213 ? 9.547 -20.011 -16.412 1.00 60.97 213 GLY A N 1
ATOM 1551 C CA . GLY A 1 213 ? 9.189 -21.321 -16.916 1.00 60.97 213 GLY A CA 1
ATOM 1552 C C . GLY A 1 213 ? 7.688 -21.272 -17.135 1.00 60.97 213 GLY A C 1
ATOM 1553 O O . GLY A 1 213 ? 6.926 -21.025 -16.204 1.00 60.97 213 GLY A O 1
ATOM 1554 N N . ILE A 1 214 ? 7.261 -21.351 -18.391 1.00 64.38 214 ILE A N 1
ATOM 1555 C CA . ILE A 1 214 ? 5.847 -21.511 -18.681 1.00 64.38 214 ILE A CA 1
ATOM 1556 C C . ILE A 1 214 ? 5.542 -22.923 -18.190 1.00 64.38 214 ILE A C 1
ATOM 1558 O O . ILE A 1 214 ? 5.897 -23.888 -18.863 1.00 64.38 214 ILE A O 1
ATOM 1562 N N . ASP A 1 215 ? 4.937 -23.047 -17.011 1.00 62.69 215 ASP A N 1
ATOM 1563 C CA . ASP A 1 215 ? 4.365 -24.306 -16.537 1.00 62.69 215 ASP A CA 1
ATOM 1564 C C . ASP A 1 215 ? 3.124 -24.601 -17.386 1.00 62.69 215 ASP A C 1
ATOM 1566 O O . ASP A 1 215 ? 1.972 -24.390 -17.002 1.00 62.69 215 ASP A O 1
ATOM 1570 N N . ILE A 1 216 ? 3.371 -25.012 -18.630 1.00 65.25 216 ILE A N 1
ATOM 1571 C CA . ILE A 1 216 ? 2.336 -25.446 -19.556 1.00 65.25 216 ILE A CA 1
ATOM 1572 C C . ILE A 1 216 ? 1.850 -26.793 -19.041 1.00 65.25 216 ILE A C 1
ATOM 1574 O O . ILE A 1 216 ? 2.529 -27.810 -19.169 1.00 65.25 216 ILE A O 1
ATOM 1578 N N . ASN A 1 217 ? 0.669 -26.781 -18.427 1.00 73.06 217 ASN A N 1
ATOM 1579 C CA . ASN A 1 217 ? -0.019 -27.990 -18.008 1.00 73.06 217 ASN A CA 1
ATOM 1580 C C . ASN A 1 217 ? -0.046 -28.983 -19.194 1.00 73.06 217 ASN A C 1
ATOM 1582 O O . ASN A 1 217 ? -0.602 -28.642 -20.238 1.00 73.06 217 ASN A O 1
ATOM 1586 N N . PRO A 1 218 ? 0.509 -30.203 -19.073 1.00 74.31 218 PRO A N 1
ATOM 1587 C CA . PRO A 1 218 ? 0.599 -31.144 -20.192 1.00 74.31 218 PRO A CA 1
ATOM 1588 C C . PRO A 1 218 ? -0.769 -31.455 -20.821 1.00 74.31 218 PRO A C 1
ATOM 1590 O O . PRO A 1 218 ? -0.852 -31.753 -22.012 1.00 74.31 218 PRO A O 1
ATOM 1593 N N . PHE A 1 219 ? -1.861 -31.304 -20.063 1.00 78.25 219 PHE A N 1
ATOM 1594 C CA . PHE A 1 219 ? -3.219 -31.468 -20.576 1.00 78.25 219 PHE A CA 1
ATOM 1595 C C . PHE A 1 219 ? -3.631 -30.398 -21.603 1.00 78.25 219 PHE A C 1
ATOM 1597 O O . PHE A 1 219 ? -4.420 -30.704 -22.497 1.00 78.25 219 PHE A O 1
ATOM 1604 N N . THR A 1 220 ? -3.101 -29.169 -21.538 1.00 80.62 220 THR A N 1
ATOM 1605 C CA . THR A 1 220 ? -3.457 -28.103 -22.495 1.00 80.62 220 THR A CA 1
ATOM 1606 C C . THR A 1 220 ? -2.805 -28.313 -23.858 1.00 80.62 220 THR A C 1
ATOM 1608 O O . THR A 1 220 ? -3.443 -28.064 -24.880 1.00 80.62 220 THR A O 1
ATOM 1611 N N . ILE A 1 221 ? -1.580 -28.846 -23.888 1.00 83.56 221 ILE A N 1
ATOM 1612 C CA . ILE A 1 221 ? -0.867 -29.192 -25.126 1.00 83.56 221 ILE A CA 1
ATOM 1613 C C . ILE A 1 221 ? -1.598 -30.321 -25.857 1.00 83.56 221 ILE A C 1
ATOM 1615 O O . ILE A 1 221 ? -1.889 -30.205 -27.045 1.00 83.56 221 ILE A O 1
ATOM 1619 N N . VAL A 1 222 ? -1.969 -31.381 -25.132 1.00 87.25 222 VAL A N 1
ATOM 1620 C CA . VAL A 1 222 ? -2.703 -32.520 -25.705 1.00 87.25 222 VAL A CA 1
ATOM 1621 C C . VAL A 1 222 ? -4.059 -32.077 -26.259 1.00 87.25 222 VAL A C 1
ATOM 1623 O O . VAL A 1 222 ? -4.463 -32.513 -27.334 1.00 87.25 222 VAL A O 1
ATOM 1626 N N . PHE A 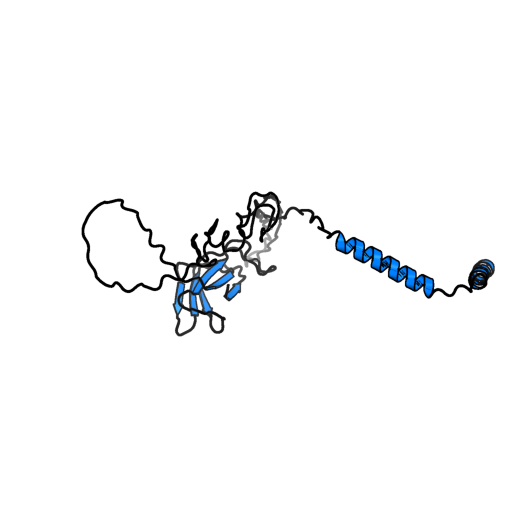1 223 ? -4.755 -31.172 -25.568 1.00 88.50 223 PHE A N 1
ATOM 1627 C CA . PHE A 1 223 ? -6.039 -30.659 -26.042 1.00 88.50 223 PHE A CA 1
ATOM 1628 C C . PHE A 1 223 ? -5.898 -29.803 -27.311 1.00 88.50 223 PHE A C 1
ATOM 1630 O O . PHE A 1 223 ? -6.717 -29.924 -28.223 1.00 88.50 223 PHE A O 1
ATOM 1637 N N . ALA A 1 224 ? -4.849 -28.979 -27.403 1.00 89.81 224 ALA A N 1
ATOM 1638 C CA . ALA A 1 224 ? -4.557 -28.174 -28.589 1.00 89.81 224 ALA A CA 1
ATOM 1639 C C . ALA A 1 224 ? -4.187 -29.041 -29.807 1.00 89.81 224 ALA A C 1
ATOM 1641 O O . ALA A 1 224 ? -4.689 -28.790 -30.902 1.00 89.81 224 ALA A O 1
ATOM 1642 N N . GLU A 1 225 ? -3.384 -30.091 -29.611 1.00 91.38 225 GLU A N 1
ATOM 1643 C CA . GLU A 1 225 ? -3.049 -31.096 -30.634 1.00 91.38 225 GLU A CA 1
ATOM 1644 C C . GLU A 1 225 ? -4.309 -31.796 -31.169 1.00 91.38 225 GLU A C 1
ATOM 1646 O O . GLU A 1 225 ? -4.535 -31.862 -32.379 1.00 91.38 225 GLU A O 1
ATOM 1651 N N . VAL A 1 226 ? -5.193 -32.252 -30.274 1.00 94.19 226 VAL A N 1
ATOM 1652 C CA . VAL A 1 226 ? -6.456 -32.907 -30.654 1.00 94.19 226 VAL A CA 1
ATOM 1653 C C . VAL A 1 226 ? -7.378 -31.945 -31.403 1.00 94.19 226 VAL A C 1
ATOM 1655 O O . VAL A 1 226 ? -7.978 -32.327 -32.411 1.00 94.19 226 VAL A O 1
ATOM 1658 N N . LEU A 1 227 ? -7.469 -30.687 -30.960 1.00 94.12 227 LEU A N 1
ATOM 1659 C CA . LEU A 1 227 ? -8.239 -29.661 -31.659 1.00 94.12 227 LEU A CA 1
ATOM 1660 C C . LEU A 1 227 ? -7.686 -29.406 -33.063 1.00 94.12 227 LEU A C 1
ATOM 1662 O O . LEU A 1 227 ? -8.461 -29.401 -34.019 1.00 94.12 227 LEU A O 1
ATOM 1666 N N . LEU A 1 228 ? -6.370 -29.261 -33.214 1.00 95.25 228 LEU A N 1
ATOM 1667 C CA . LEU A 1 228 ? -5.738 -29.020 -34.510 1.00 95.25 228 LEU A CA 1
ATOM 1668 C C . LEU A 1 228 ? -5.983 -30.183 -35.482 1.00 95.25 228 LEU A C 1
ATOM 1670 O O . LEU A 1 228 ? -6.402 -29.962 -36.619 1.00 95.25 228 LEU A O 1
ATOM 1674 N N . LEU A 1 229 ? -5.818 -31.425 -35.018 1.00 94.94 229 LEU A N 1
ATOM 1675 C CA . LEU A 1 229 ? -6.109 -32.618 -35.814 1.00 94.94 229 LEU A CA 1
ATOM 1676 C C . LEU A 1 229 ? -7.596 -32.720 -36.179 1.00 94.94 229 LEU A C 1
ATOM 1678 O O . LEU A 1 229 ? -7.923 -33.087 -37.308 1.00 94.94 229 LEU A O 1
ATOM 1682 N N . SER A 1 230 ? -8.504 -32.343 -35.273 1.00 93.31 230 SER A N 1
ATOM 1683 C CA . SER A 1 230 ? -9.944 -32.323 -35.557 1.00 93.31 230 SER A CA 1
ATOM 1684 C C . SER A 1 230 ? -10.312 -31.290 -36.628 1.00 93.31 230 SER A C 1
ATOM 1686 O O . SER A 1 230 ? -11.093 -31.590 -37.531 1.00 93.31 230 SER A O 1
ATOM 1688 N N . VAL A 1 231 ? -9.699 -30.102 -36.594 1.00 94.31 231 VAL A N 1
ATOM 1689 C CA . VAL A 1 231 ? -9.906 -29.048 -37.596 1.00 94.31 231 VAL A CA 1
ATOM 1690 C C . VAL A 1 231 ? -9.345 -29.483 -38.947 1.00 94.31 231 VAL A C 1
ATOM 1692 O O . VAL A 1 231 ? -10.035 -29.361 -39.957 1.00 94.31 231 VAL A O 1
ATOM 1695 N N . LEU A 1 232 ? -8.141 -30.062 -38.981 1.00 93.00 232 LEU A N 1
ATOM 1696 C CA . LEU A 1 232 ? -7.551 -30.607 -40.207 1.00 93.00 232 LEU A CA 1
ATOM 1697 C C . LEU A 1 232 ? -8.396 -31.741 -40.797 1.00 93.00 232 LEU A C 1
ATOM 1699 O O . LEU A 1 232 ? -8.579 -31.799 -42.010 1.00 93.00 232 LEU A O 1
ATOM 1703 N N . TYR A 1 233 ? -8.971 -32.602 -39.957 1.00 92.69 233 TYR A N 1
ATOM 1704 C CA . TYR A 1 233 ? -9.893 -33.648 -40.395 1.00 92.69 233 TYR A CA 1
ATOM 1705 C C . TYR A 1 233 ? -11.190 -33.070 -40.982 1.00 92.69 233 TYR A C 1
ATOM 1707 O O . TYR A 1 233 ? -11.675 -33.535 -42.017 1.00 92.69 233 TYR A O 1
ATOM 1715 N N . LEU A 1 234 ? -11.742 -32.017 -40.374 1.00 90.06 234 LEU A N 1
ATOM 1716 C CA . LEU A 1 234 ? -12.904 -31.309 -40.916 1.00 90.06 234 LEU A CA 1
ATOM 1717 C C . LEU A 1 234 ? -12.584 -30.626 -42.250 1.00 90.06 234 LEU A C 1
ATOM 1719 O O . LEU A 1 234 ? -13.395 -30.685 -43.171 1.00 90.06 234 LEU A O 1
ATOM 1723 N N . ILE A 1 235 ? -11.397 -30.036 -42.393 1.00 87.06 235 ILE A N 1
ATOM 1724 C CA . ILE A 1 235 ? -10.937 -29.464 -43.663 1.00 87.06 235 ILE A CA 1
ATOM 1725 C C . ILE A 1 235 ? -10.774 -30.572 -44.709 1.00 87.06 235 ILE A C 1
ATOM 1727 O O . ILE A 1 235 ? -11.278 -30.426 -45.816 1.00 87.06 235 ILE A O 1
ATOM 1731 N N . TYR A 1 236 ? -10.159 -31.703 -44.357 1.00 84.69 236 TYR A N 1
ATOM 1732 C CA . TYR A 1 236 ? -9.976 -32.844 -45.257 1.00 84.69 236 TYR A CA 1
ATOM 1733 C C . TYR A 1 236 ? -11.306 -33.438 -45.736 1.00 84.69 236 TYR A C 1
ATOM 1735 O O . TYR A 1 236 ? -11.465 -33.737 -46.916 1.00 84.69 236 TYR A O 1
ATOM 1743 N N . THR A 1 237 ? -12.281 -33.588 -44.838 1.00 82.88 237 THR A N 1
ATOM 1744 C CA . THR A 1 237 ? -13.615 -34.114 -45.180 1.00 82.88 237 THR A CA 1
ATOM 1745 C C . THR A 1 237 ? -14.475 -33.110 -45.945 1.00 82.88 237 THR A C 1
ATOM 1747 O O . THR A 1 237 ? -15.360 -33.515 -46.697 1.00 82.88 237 THR A O 1
ATOM 1750 N N . ARG A 1 238 ? -14.217 -31.805 -45.792 1.00 78.75 238 ARG A N 1
ATOM 1751 C CA . ARG A 1 238 ? -14.838 -30.737 -46.589 1.00 78.75 238 ARG A CA 1
ATOM 1752 C C . ARG A 1 238 ? -14.112 -30.463 -47.901 1.00 78.75 238 ARG A C 1
ATOM 1754 O O . ARG A 1 238 ? -14.687 -29.782 -48.746 1.00 78.75 238 ARG A O 1
ATOM 1761 N N . TYR A 1 239 ? -12.895 -30.972 -48.085 1.00 66.12 239 TYR A N 1
ATOM 1762 C CA . TYR A 1 239 ? -12.147 -30.801 -49.321 1.00 66.12 239 TYR A CA 1
ATOM 1763 C C . TYR A 1 239 ? -12.750 -31.710 -50.402 1.00 66.12 239 TYR A C 1
ATOM 1765 O O . TYR A 1 239 ? -12.705 -32.938 -50.273 1.00 66.12 239 TYR A O 1
ATOM 1773 N N . PRO A 1 240 ? -13.355 -31.149 -51.462 1.00 68.75 240 PRO A N 1
ATOM 1774 C CA . PRO A 1 240 ? -13.981 -31.947 -52.502 1.00 68.75 240 PRO A CA 1
ATOM 1775 C C . PRO A 1 240 ? -12.905 -32.740 -53.255 1.00 68.75 240 PRO A C 1
ATOM 1777 O O . PRO A 1 240 ? -12.103 -32.184 -54.002 1.00 68.75 240 PRO A O 1
ATOM 1780 N N . LYS A 1 241 ? -12.890 -34.066 -53.070 1.00 61.47 241 LYS A N 1
ATOM 1781 C CA . LYS A 1 241 ? -12.095 -34.989 -53.891 1.00 61.47 241 LYS A CA 1
ATOM 1782 C C . LYS A 1 241 ? -12.660 -34.998 -55.311 1.00 61.47 241 LYS A C 1
ATOM 1784 O O . LYS A 1 241 ? -13.560 -35.779 -55.605 1.00 61.47 241 LYS A O 1
ATOM 1789 N N . GLY A 1 242 ? -12.178 -34.107 -56.175 1.00 58.78 242 GLY A N 1
ATOM 1790 C CA . GLY A 1 242 ? -12.642 -34.090 -57.564 1.00 58.78 242 GLY A CA 1
ATOM 1791 C C . GLY A 1 242 ? -12.232 -32.913 -58.443 1.00 58.78 242 GLY A C 1
ATOM 1792 O O . GLY A 1 242 ? -12.917 -32.669 -59.429 1.00 58.78 242 GLY A O 1
ATOM 1793 N N . LYS A 1 243 ? -11.157 -32.180 -58.133 1.00 51.94 243 LYS A N 1
ATOM 1794 C CA . LYS A 1 243 ? -10.645 -31.125 -59.026 1.00 51.94 243 LYS A CA 1
ATOM 1795 C C . LYS A 1 243 ? -9.137 -31.247 -59.246 1.00 51.94 243 LYS A C 1
ATOM 1797 O O . LYS A 1 243 ? -8.374 -30.301 -59.133 1.00 51.94 243 LYS A O 1
ATOM 1802 N N . GLU A 1 244 ? -8.701 -32.466 -59.533 1.00 63.72 244 GLU A N 1
ATOM 1803 C CA . GLU A 1 244 ? -7.320 -32.771 -59.898 1.00 63.72 244 GLU A CA 1
ATOM 1804 C C . GLU A 1 244 ? -7.196 -32.746 -61.428 1.00 63.72 244 GLU A C 1
ATOM 1806 O O . GLU A 1 244 ? -7.305 -33.788 -62.068 1.00 63.72 244 GLU A O 1
ATOM 1811 N N . LYS A 1 245 ? -7.081 -31.539 -62.009 1.00 54.78 245 LYS A N 1
ATOM 1812 C CA . LYS A 1 245 ? -6.244 -31.251 -63.198 1.00 54.78 245 LYS A CA 1
ATOM 1813 C C . LYS A 1 245 ? -6.398 -29.844 -63.781 1.00 54.78 245 LYS A C 1
ATOM 1815 O O . LYS A 1 245 ? -5.403 -29.329 -64.268 1.00 54.78 245 LYS A O 1
ATOM 1820 N N . SER A 1 246 ? -7.583 -29.226 -63.744 1.00 55.94 246 SER A N 1
ATOM 1821 C CA . SER A 1 246 ? -7.808 -27.981 -64.509 1.00 55.94 246 SER A CA 1
ATOM 1822 C C . SER A 1 246 ? -7.037 -26.784 -63.956 1.00 55.94 246 SER A C 1
ATOM 1824 O O . SER A 1 246 ? -6.436 -26.033 -64.709 1.00 55.94 246 SER A O 1
ATOM 1826 N N . ASP A 1 247 ? -6.976 -26.650 -62.631 1.00 58.62 247 ASP A N 1
ATOM 1827 C CA . ASP A 1 247 ? -6.522 -25.398 -62.014 1.00 58.62 247 ASP A CA 1
ATOM 1828 C C . ASP A 1 247 ? -4.974 -25.279 -61.954 1.00 58.62 247 ASP A C 1
ATOM 1830 O O . ASP A 1 247 ? -4.450 -24.228 -61.601 1.00 58.62 247 ASP A O 1
ATOM 1834 N N . ILE A 1 248 ? -4.230 -26.345 -62.299 1.00 58.94 248 ILE A N 1
ATOM 1835 C CA . ILE A 1 248 ? -2.754 -26.332 -62.421 1.00 58.94 248 ILE A CA 1
ATOM 1836 C C . ILE A 1 248 ? -2.310 -26.095 -63.877 1.00 58.94 248 ILE A C 1
ATOM 1838 O O . ILE A 1 248 ? -1.244 -25.521 -64.090 1.00 58.94 248 ILE A O 1
ATOM 1842 N N . GLU A 1 249 ? -3.105 -26.502 -64.876 1.00 58.78 249 GLU A N 1
ATOM 1843 C CA . GLU A 1 249 ? -2.831 -26.195 -66.293 1.00 58.78 249 GLU A CA 1
ATOM 1844 C C . GLU A 1 249 ? -3.124 -24.716 -66.608 1.00 58.78 249 GLU A C 1
ATOM 1846 O O . GLU A 1 249 ? -2.316 -24.085 -67.286 1.00 58.78 249 GLU A O 1
ATOM 1851 N N . ASP A 1 250 ? -4.150 -24.121 -65.987 1.00 59.19 250 ASP A N 1
ATOM 1852 C CA . ASP A 1 250 ? -4.449 -22.681 -66.109 1.00 59.19 250 ASP A CA 1
ATOM 1853 C C . ASP A 1 250 ? -3.320 -21.780 -65.555 1.00 59.19 250 ASP A C 1
ATOM 1855 O O . ASP A 1 250 ? -3.060 -20.702 -66.083 1.00 59.19 250 ASP A O 1
ATOM 1859 N N . LEU A 1 251 ? -2.580 -22.235 -64.534 1.00 59.97 251 LEU A N 1
ATOM 1860 C CA . LEU A 1 251 ? -1.409 -21.520 -63.995 1.00 59.97 251 LEU A CA 1
ATOM 1861 C C . LEU A 1 251 ? -0.164 -21.636 -64.885 1.00 59.97 251 LEU A C 1
ATOM 1863 O O . LEU A 1 251 ? 0.804 -20.899 -64.695 1.00 59.97 251 LEU A O 1
ATOM 1867 N N . LYS A 1 252 ? -0.156 -22.580 -65.829 1.00 63.22 252 LYS A N 1
ATOM 1868 C CA . LYS A 1 252 ? 0.973 -22.807 -66.732 1.00 63.22 252 LYS A CA 1
ATOM 1869 C C . LYS A 1 252 ? 0.887 -21.908 -67.968 1.00 63.22 252 LYS A C 1
ATOM 1871 O O . LYS A 1 252 ? 1.909 -21.368 -68.387 1.00 63.22 252 LYS A O 1
ATOM 1876 N N . ASP A 1 253 ? -0.325 -21.659 -68.462 1.00 59.22 253 ASP A N 1
ATOM 1877 C CA . ASP A 1 253 ? -0.570 -20.750 -69.589 1.00 59.22 253 ASP A CA 1
ATOM 1878 C C . ASP A 1 253 ? -0.291 -19.275 -69.236 1.00 59.22 253 ASP A C 1
ATOM 1880 O O . ASP A 1 253 ? 0.157 -18.505 -70.087 1.00 59.22 253 ASP A O 1
ATOM 1884 N N . GLU A 1 254 ? -0.448 -18.875 -67.969 1.00 63.09 254 GLU A N 1
ATOM 1885 C CA . GLU A 1 254 ? -0.139 -17.508 -67.515 1.00 63.09 254 GLU A CA 1
ATOM 1886 C C . GLU A 1 254 ? 1.377 -17.235 -67.394 1.00 63.09 254 GLU A C 1
ATOM 1888 O O . GLU A 1 254 ? 1.812 -16.084 -67.428 1.00 63.09 254 GLU A O 1
ATOM 1893 N N . ILE A 1 255 ? 2.205 -18.285 -67.319 1.00 60.62 255 ILE A N 1
ATOM 1894 C CA . ILE A 1 255 ? 3.675 -18.175 -67.284 1.00 60.62 255 ILE A CA 1
ATOM 1895 C C . ILE A 1 255 ? 4.270 -18.182 -68.703 1.00 60.62 255 ILE A C 1
ATOM 1897 O O . ILE A 1 255 ? 5.278 -17.519 -68.944 1.00 60.62 255 ILE A O 1
ATOM 1901 N N . GLU A 1 256 ? 3.655 -18.892 -69.654 1.00 63.19 256 GLU A N 1
ATOM 1902 C CA . GLU A 1 256 ? 4.157 -19.000 -71.035 1.00 63.19 256 GLU A CA 1
ATOM 1903 C C . GLU A 1 256 ? 3.614 -17.905 -71.980 1.00 63.19 256 GLU A C 1
ATOM 1905 O O . GLU A 1 256 ? 4.221 -17.640 -73.016 1.00 63.19 256 GLU A O 1
ATOM 1910 N N . GLY A 1 257 ? 2.528 -17.206 -71.618 1.00 57.97 257 GLY A N 1
ATOM 1911 C CA . GLY A 1 257 ? 1.931 -16.121 -72.418 1.00 57.97 257 GLY A CA 1
ATOM 1912 C C . GLY A 1 257 ? 2.519 -14.715 -72.212 1.00 57.97 257 GLY A C 1
ATOM 1913 O O . GLY A 1 257 ? 1.998 -13.751 -72.773 1.00 57.97 257 GLY A O 1
ATOM 1914 N N . GLY A 1 258 ? 3.563 -14.577 -71.389 1.00 58.53 258 GLY A N 1
ATOM 1915 C CA . GLY A 1 258 ? 4.140 -13.296 -70.960 1.00 58.53 258 GLY A CA 1
ATOM 1916 C C . GLY A 1 258 ? 5.533 -12.972 -71.514 1.00 58.53 258 GLY A C 1
ATOM 1917 O O . GLY A 1 258 ? 6.319 -12.355 -70.792 1.00 58.53 258 GLY A O 1
ATOM 1918 N N . VAL A 1 259 ? 5.863 -13.395 -72.743 1.00 49.72 259 VAL A N 1
ATOM 1919 C CA . VAL A 1 259 ? 7.109 -13.026 -73.455 1.00 49.72 259 VAL A CA 1
ATOM 1920 C C . VAL A 1 259 ? 6.804 -12.485 -74.844 1.00 49.72 259 VAL A C 1
ATOM 1922 O O . VAL A 1 259 ? 6.038 -13.147 -75.577 1.00 49.72 259 VAL A O 1
#

Foldseek 3Di:
DQDKDFDDDPDQFQKDKDKDACPPGPDDDPVQKWKWDQPAADPVVRDRPHDTHTDPPQWDDDPVRRIIIHMDRDGGMMDIDGDDDPPPPPPPPPPPDDDDDDDDDDDDPPDDDPDALPPQDFADDPHFTAPDGSADTVHPHDDDLPPQDQDDQAPDRSADDSHHHDDFDWDWDWDWDWDWDFDDDPDDDDGDTDTDTDGDGDTDGDDPPPPPPPPPPVVVVVVVVVVVVVVVVVVVVVPDPDPPDDVVVVVVCVVVVPD

Radius of gyration: 34.35 Å; chains: 1; bounding box: 49×81×122 Å